Protein AF-A0AAV4FF63-F1 (afdb_monomer)

Structure (mmCIF, N/CA/C/O backbone):
data_AF-A0AAV4FF63-F1
#
_entry.id   AF-A0AAV4FF63-F1
#
loop_
_atom_site.group_PDB
_atom_site.id
_atom_site.type_symbol
_atom_site.label_atom_id
_atom_site.label_alt_id
_atom_site.label_comp_id
_atom_site.label_asym_id
_atom_site.label_entity_id
_atom_site.label_seq_id
_atom_site.pdbx_PDB_ins_code
_atom_site.Cartn_x
_atom_site.Cartn_y
_atom_site.Cartn_z
_atom_site.occupancy
_atom_site.B_iso_or_equiv
_atom_site.auth_seq_id
_atom_site.auth_comp_id
_atom_site.auth_asym_id
_atom_site.auth_atom_id
_atom_site.pdbx_PDB_model_num
ATOM 1 N N . MET A 1 1 ? -16.168 10.073 11.089 1.00 78.81 1 MET A N 1
ATOM 2 C CA . MET A 1 1 ? -15.785 10.470 9.718 1.00 78.81 1 MET A CA 1
ATOM 3 C C . MET A 1 1 ? -15.039 11.800 9.722 1.00 78.81 1 MET A C 1
ATOM 5 O O . MET A 1 1 ? -13.823 11.743 9.785 1.00 78.81 1 MET A O 1
ATOM 9 N N . LEU A 1 2 ? -15.698 12.965 9.813 1.00 78.81 2 LEU A N 1
ATOM 10 C CA . LEU A 1 2 ? -15.033 14.284 9.691 1.00 78.81 2 LEU A CA 1
ATOM 11 C C . LEU A 1 2 ? -13.849 14.526 10.651 1.00 78.81 2 LEU A C 1
ATOM 13 O O . LEU A 1 2 ? -12.831 15.083 10.256 1.00 78.81 2 LEU A O 1
ATOM 17 N N . GLY A 1 3 ? -13.949 14.091 11.913 1.00 73.75 3 GLY A N 1
ATOM 18 C CA . GLY A 1 3 ? -12.836 14.221 12.867 1.00 73.75 3 GLY A CA 1
ATOM 19 C C . GLY A 1 3 ? -11.598 13.402 12.476 1.00 73.75 3 GLY A C 1
ATOM 20 O O . GLY A 1 3 ? -10.476 13.840 12.717 1.00 73.75 3 GLY A O 1
ATOM 21 N N . SER A 1 4 ? -11.810 12.245 11.843 1.00 72.31 4 SER A N 1
ATOM 22 C CA . SER A 1 4 ? -10.752 11.361 11.345 1.00 72.31 4 SER A CA 1
ATOM 23 C C . SER A 1 4 ? -10.191 11.828 10.009 1.00 72.31 4 SER A C 1
ATOM 25 O O . SER A 1 4 ? -9.008 11.654 9.782 1.00 72.31 4 SER A O 1
ATOM 27 N N . GLU A 1 5 ? -11.009 12.457 9.163 1.00 75.62 5 GLU A N 1
ATOM 28 C CA . GLU A 1 5 ? -10.569 13.106 7.921 1.00 75.62 5 GLU A CA 1
ATOM 29 C C . GLU A 1 5 ? -9.619 14.276 8.229 1.00 75.62 5 GLU A C 1
ATOM 31 O O . GLU A 1 5 ? -8.525 14.353 7.683 1.00 75.62 5 GLU A O 1
ATOM 36 N N . ASN A 1 6 ? -9.975 15.137 9.187 1.00 78.31 6 ASN A N 1
ATOM 37 C CA . ASN A 1 6 ? -9.217 16.359 9.491 1.00 78.31 6 ASN A CA 1
ATOM 38 C C . ASN A 1 6 ? -8.110 16.191 10.552 1.00 78.31 6 ASN A C 1
ATOM 40 O O . ASN A 1 6 ? -7.519 17.179 10.991 1.00 78.31 6 ASN A O 1
ATOM 44 N N . GLY A 1 7 ? -7.842 14.970 11.028 1.00 77.00 7 GLY A N 1
ATOM 45 C CA . GLY A 1 7 ? -6.767 14.724 12.002 1.00 77.00 7 GLY A CA 1
ATOM 46 C C . GLY A 1 7 ? -7.011 15.290 13.396 1.00 77.00 7 GLY A C 1
ATOM 47 O O . GLY A 1 7 ? -6.071 15.495 14.163 1.00 77.00 7 GLY A O 1
ATOM 48 N N . HIS A 1 8 ? -8.264 15.546 13.763 1.00 83.94 8 HIS A N 1
ATOM 49 C CA . HIS A 1 8 ? -8.617 16.100 15.066 1.00 83.94 8 HIS A CA 1
ATOM 50 C C . HIS A 1 8 ? -8.662 14.999 16.133 1.00 83.94 8 HIS A C 1
ATOM 52 O O . HIS A 1 8 ? -9.730 14.677 16.650 1.00 83.94 8 HIS A O 1
ATOM 58 N N . VAL A 1 9 ? -7.498 14.432 16.475 1.00 80.50 9 VAL A N 1
ATOM 59 C CA . VAL A 1 9 ? -7.357 13.295 17.408 1.00 80.50 9 VAL A CA 1
ATOM 60 C C . VAL A 1 9 ? -8.131 13.523 18.709 1.00 80.50 9 VAL A C 1
ATOM 62 O O . VAL A 1 9 ? -8.925 12.672 19.087 1.00 80.50 9 VAL A O 1
ATOM 65 N N . GLY A 1 10 ? -7.995 14.694 19.344 1.00 79.00 10 GLY A N 1
ATOM 66 C CA . GLY A 1 10 ? -8.710 15.001 20.592 1.00 79.00 10 GLY A CA 1
ATOM 67 C C . GLY A 1 10 ? -10.235 15.094 20.437 1.00 79.00 10 GLY A C 1
ATOM 68 O O . GLY A 1 10 ? -10.974 14.777 21.364 1.00 79.00 10 GLY A O 1
ATOM 69 N N . VAL A 1 11 ? -10.729 15.480 19.254 1.00 81.12 11 VAL A N 1
ATOM 70 C CA . VAL A 1 11 ? -12.170 15.454 18.951 1.00 81.12 11 VAL A CA 1
ATOM 71 C C . VAL A 1 11 ? -12.633 14.017 18.745 1.00 81.12 11 VAL A C 1
ATOM 73 O O . VAL A 1 11 ? -13.678 13.643 19.269 1.00 81.12 11 VAL A O 1
ATOM 76 N N . VAL A 1 12 ? -11.860 13.201 18.020 1.00 80.56 12 VAL A N 1
ATOM 77 C CA . VAL A 1 12 ? -12.157 11.772 17.848 1.00 80.56 12 VAL A CA 1
ATOM 78 C C . VAL A 1 12 ? -12.189 11.085 19.212 1.00 80.56 12 VAL A C 1
ATOM 80 O O . VAL A 1 12 ? -13.182 10.444 19.531 1.00 80.56 12 VAL A O 1
ATOM 83 N N . GLU A 1 13 ? -11.179 11.298 20.054 1.00 81.12 13 GLU A N 1
ATOM 84 C CA . GLU A 1 13 ? -11.099 10.742 21.407 1.00 81.12 13 GLU A CA 1
ATOM 85 C C . GLU A 1 13 ? -12.287 11.166 22.280 1.00 81.12 13 GLU A C 1
ATOM 87 O O . GLU A 1 13 ? -12.936 10.321 22.898 1.00 81.12 13 GLU A O 1
ATOM 92 N N . LEU A 1 14 ? -12.645 12.453 22.280 1.00 81.50 14 LEU A N 1
ATOM 93 C CA . LEU A 1 14 ? -13.810 12.934 23.020 1.00 81.50 14 LEU A CA 1
ATOM 94 C C . LEU A 1 14 ? -15.110 12.277 22.531 1.00 81.50 14 LEU 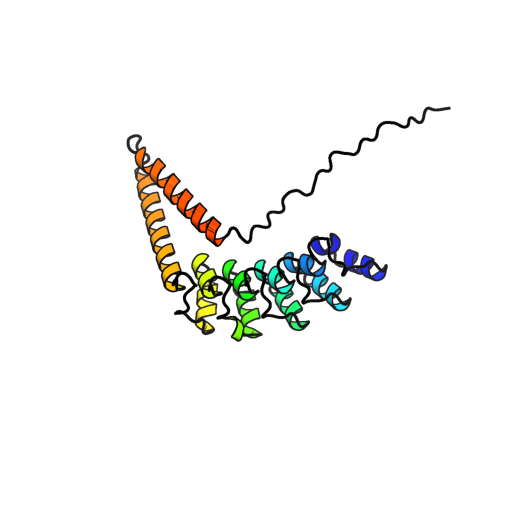A C 1
ATOM 96 O O . LEU A 1 14 ? -15.953 11.908 23.346 1.00 81.50 14 LEU A O 1
ATOM 100 N N . LEU A 1 15 ? -15.291 12.122 21.218 1.00 82.31 15 LEU A N 1
ATOM 101 C CA . LEU A 1 15 ? -16.479 11.478 20.651 1.00 82.31 15 LEU A CA 1
ATOM 102 C C . LEU A 1 15 ? -16.559 9.998 21.044 1.00 82.31 15 LEU A C 1
ATOM 104 O O . LEU A 1 15 ? -17.628 9.543 21.455 1.00 82.31 15 LEU A O 1
ATOM 108 N N . VAL A 1 16 ? -15.434 9.278 20.998 1.00 80.69 16 VAL A N 1
ATOM 109 C CA . VAL A 1 16 ? -15.327 7.888 21.471 1.00 80.69 16 VAL A CA 1
ATOM 110 C C . VAL A 1 16 ? -15.745 7.784 22.939 1.00 80.69 16 VAL A C 1
ATOM 112 O O . VAL A 1 16 ? -16.612 6.984 23.285 1.00 80.69 16 VAL A O 1
ATOM 115 N N . GLN A 1 17 ? -15.192 8.641 23.805 1.00 80.62 17 GLN A N 1
ATOM 116 C CA . GLN A 1 17 ? -15.501 8.659 25.241 1.00 80.62 17 GLN A CA 1
ATOM 117 C C . GLN A 1 17 ? -16.980 8.949 25.531 1.00 80.62 17 GLN A C 1
ATOM 119 O O . GLN A 1 17 ? -17.508 8.535 26.562 1.00 80.62 17 GLN A O 1
ATOM 124 N N . ARG A 1 18 ? -17.666 9.665 24.634 1.00 83.62 18 ARG A N 1
ATOM 125 C CA . ARG A 1 18 ? -19.103 9.966 24.736 1.00 83.62 18 ARG A CA 1
ATOM 126 C C . ARG A 1 18 ? -19.995 8.898 24.098 1.00 83.62 18 ARG A C 1
ATOM 128 O O . ARG A 1 18 ? -21.201 9.108 24.010 1.00 83.62 18 ARG A O 1
ATOM 135 N N . GLY A 1 19 ? -19.427 7.762 23.694 1.00 76.44 19 GLY A N 1
ATOM 136 C CA . GLY A 1 19 ? -20.163 6.627 23.144 1.00 76.44 19 GLY A CA 1
ATOM 137 C C . GLY A 1 19 ? -20.560 6.794 21.679 1.00 76.44 19 GLY A C 1
ATOM 138 O O . GLY A 1 19 ? -21.477 6.111 21.225 1.00 76.44 19 GLY A O 1
ATOM 139 N N . ALA A 1 20 ? -19.916 7.701 20.934 1.00 79.62 20 ALA A N 1
ATOM 140 C CA . ALA A 1 20 ? -20.118 7.768 19.494 1.00 79.62 20 ALA A CA 1
ATOM 141 C C . ALA A 1 20 ? -19.627 6.472 18.836 1.00 79.62 20 ALA A C 1
ATOM 143 O O . ALA A 1 20 ? -18.549 5.967 19.155 1.00 79.62 20 ALA A O 1
ATOM 144 N N . ASP A 1 21 ? -20.396 5.966 17.874 1.00 78.88 21 ASP A N 1
ATOM 145 C CA . ASP A 1 21 ? -19.977 4.843 17.040 1.00 78.88 21 ASP A CA 1
ATOM 146 C C . ASP A 1 21 ? -18.934 5.325 16.018 1.00 78.88 21 ASP A C 1
ATOM 148 O O . ASP A 1 21 ? -19.245 5.735 14.897 1.00 78.88 21 ASP A O 1
ATOM 152 N N . VAL A 1 22 ? -17.675 5.345 16.455 1.00 77.25 22 VAL A N 1
ATOM 153 C CA . VAL A 1 22 ? -16.515 5.793 15.671 1.00 77.25 22 VAL A CA 1
ATOM 154 C C . VAL A 1 22 ? -15.922 4.704 14.777 1.00 77.25 22 VAL A C 1
ATOM 156 O O . VAL A 1 22 ? -14.878 4.923 14.168 1.00 77.25 22 VAL A O 1
ATOM 159 N N . ILE A 1 23 ? -16.560 3.537 14.699 1.00 83.94 23 ILE A N 1
ATOM 160 C CA . ILE A 1 23 ? -16.149 2.440 13.811 1.00 83.94 23 ILE A CA 1
ATOM 161 C C . ILE A 1 23 ? -17.159 2.207 12.682 1.00 83.94 23 ILE A C 1
ATOM 163 O O . ILE A 1 23 ? -16.896 1.426 11.767 1.00 83.94 23 ILE A O 1
ATOM 167 N N . LYS A 1 24 ? -18.301 2.907 12.712 1.00 88.25 24 LYS A N 1
ATOM 168 C CA . LYS A 1 24 ? -19.345 2.807 11.696 1.00 88.25 24 LYS A CA 1
ATOM 169 C C . LYS A 1 24 ? -18.838 3.190 10.309 1.00 88.25 24 LYS A C 1
ATOM 171 O O . LYS A 1 24 ? -18.300 4.278 10.110 1.00 88.25 24 LYS A O 1
ATOM 176 N N . ALA A 1 25 ? -19.095 2.305 9.351 1.00 91.69 25 ALA A N 1
ATOM 177 C CA . ALA A 1 25 ? -18.881 2.573 7.939 1.00 91.69 25 ALA A CA 1
ATOM 178 C C . ALA A 1 25 ? -20.023 3.414 7.343 1.00 91.69 25 ALA A C 1
ATOM 180 O O . ALA A 1 25 ? -21.176 3.309 7.777 1.00 91.69 25 ALA A O 1
ATOM 181 N N . ASP A 1 26 ? -19.714 4.221 6.333 1.00 91.31 26 ASP A N 1
ATOM 182 C CA . ASP A 1 26 ? -20.726 4.906 5.534 1.00 91.31 26 ASP A CA 1
ATOM 183 C C . ASP A 1 26 ? -21.399 3.972 4.507 1.00 91.31 26 ASP A C 1
ATOM 185 O O . ASP A 1 26 ? -21.211 2.751 4.510 1.00 91.31 26 ASP A O 1
ATOM 189 N N . LYS A 1 27 ? -22.225 4.549 3.624 1.00 93.12 27 LYS A N 1
ATOM 190 C CA . LYS A 1 27 ? -22.979 3.792 2.616 1.00 93.12 27 LYS A CA 1
ATOM 191 C C . LYS A 1 27 ? -22.084 3.040 1.633 1.00 93.12 27 LYS A C 1
ATOM 193 O O . LYS A 1 27 ? -22.570 2.071 1.057 1.00 93.12 27 LYS A O 1
ATOM 198 N N . ASP A 1 28 ? -20.840 3.468 1.433 1.00 91.81 28 ASP A N 1
ATOM 199 C CA . ASP A 1 28 ? -19.878 2.902 0.484 1.00 91.81 28 ASP A CA 1
ATOM 200 C C . ASP A 1 28 ? -18.843 1.998 1.160 1.00 91.81 28 ASP A C 1
ATOM 202 O O . ASP A 1 28 ? -18.025 1.364 0.494 1.00 91.81 28 ASP A O 1
ATOM 206 N N . GLY A 1 29 ? -18.973 1.823 2.476 1.00 94.44 29 GLY A N 1
ATOM 207 C CA . GLY A 1 29 ? -18.103 0.974 3.275 1.00 94.44 29 GLY A CA 1
ATOM 208 C C . GLY A 1 29 ? -16.894 1.717 3.837 1.00 94.44 29 GLY A C 1
ATOM 209 O O . GLY A 1 29 ? -16.070 1.079 4.491 1.00 94.44 29 GLY A O 1
ATOM 210 N N . TRP A 1 30 ? -16.806 3.038 3.647 1.00 94.38 30 TRP A N 1
ATOM 211 C CA . TRP A 1 30 ? -15.710 3.838 4.178 1.00 94.38 30 TRP A CA 1
ATOM 212 C C . TRP A 1 30 ? -15.806 3.951 5.688 1.00 94.38 30 TRP A C 1
ATOM 214 O O . TRP A 1 30 ? -16.828 4.361 6.240 1.00 94.38 30 TRP A O 1
ATOM 224 N N . THR A 1 31 ? -14.716 3.601 6.364 1.00 94.88 31 THR A N 1
ATOM 225 C CA . THR A 1 31 ? -14.607 3.681 7.822 1.00 94.88 31 THR A CA 1
ATOM 226 C C . THR A 1 31 ? -13.780 4.896 8.247 1.00 94.88 31 THR A C 1
ATOM 228 O O . THR A 1 31 ? -12.943 5.385 7.484 1.00 94.88 31 THR A O 1
ATOM 231 N N . PRO A 1 32 ? -13.915 5.360 9.500 1.00 93.50 32 PRO A N 1
ATOM 232 C CA . PRO A 1 32 ? -13.014 6.367 10.059 1.00 93.50 32 PRO A CA 1
ATOM 233 C C . PRO A 1 32 ? -11.533 5.961 10.001 1.00 93.50 32 PRO A C 1
ATOM 235 O O . PRO A 1 32 ? -10.672 6.825 9.846 1.00 93.50 32 PRO A O 1
ATOM 238 N N . LEU A 1 33 ? -11.241 4.656 10.081 1.00 96.12 33 LEU A N 1
ATOM 239 C CA . LEU A 1 33 ? -9.884 4.119 9.977 1.00 96.12 33 LEU A CA 1
ATOM 240 C C . LEU A 1 33 ? -9.316 4.281 8.560 1.00 96.12 33 LEU A C 1
ATOM 242 O O . LEU A 1 33 ? -8.140 4.610 8.414 1.00 96.12 33 LEU A O 1
ATOM 246 N N . MET A 1 34 ? -10.150 4.107 7.528 1.00 96.69 34 MET A N 1
ATOM 247 C CA . MET A 1 34 ? -9.771 4.352 6.131 1.00 96.69 34 MET A CA 1
ATOM 248 C C . MET A 1 34 ? -9.405 5.819 5.900 1.00 96.69 34 MET A C 1
ATOM 250 O O . MET A 1 34 ? -8.324 6.078 5.389 1.00 96.69 34 MET A O 1
ATOM 254 N N . LEU A 1 35 ? -10.222 6.763 6.383 1.00 94.06 35 LEU A N 1
ATOM 255 C CA . LEU A 1 35 ? -9.928 8.203 6.289 1.00 94.06 35 LEU A CA 1
ATOM 256 C C . LEU A 1 35 ? -8.637 8.587 7.025 1.00 94.06 35 LEU A C 1
ATOM 258 O O . LEU A 1 35 ? -7.803 9.322 6.503 1.00 94.06 35 LEU A O 1
ATOM 262 N N . GLY A 1 36 ? -8.445 8.061 8.240 1.00 94.19 36 GLY A N 1
ATOM 263 C CA . GLY A 1 36 ? -7.204 8.276 8.984 1.00 94.19 36 GLY A CA 1
ATOM 264 C C . GLY A 1 36 ? -5.983 7.712 8.252 1.00 94.19 36 GLY A C 1
ATOM 265 O O . GLY A 1 36 ? -4.904 8.301 8.316 1.00 94.19 36 GLY A O 1
ATOM 266 N N . SER A 1 37 ? -6.156 6.602 7.530 1.00 97.19 37 SER A N 1
ATOM 267 C CA . SER A 1 37 ? -5.071 5.969 6.781 1.00 97.19 37 SER A CA 1
ATOM 268 C C . SER A 1 37 ? -4.744 6.696 5.484 1.00 97.19 37 SER A C 1
ATOM 270 O O . SER A 1 37 ? -3.569 6.894 5.192 1.00 97.19 37 SER A O 1
ATOM 272 N N . GLU A 1 38 ? -5.768 7.127 4.748 1.00 96.44 38 GLU A N 1
ATOM 273 C CA . GLU A 1 38 ? -5.656 7.932 3.529 1.00 96.44 38 GLU A CA 1
ATOM 274 C C . GLU A 1 38 ? -4.935 9.258 3.789 1.00 96.44 38 GLU A C 1
ATOM 276 O O . GLU A 1 38 ? -4.075 9.637 3.006 1.00 96.44 38 GLU A O 1
ATOM 281 N N . ASN A 1 39 ? -5.215 9.910 4.923 1.00 92.94 39 ASN A N 1
ATOM 282 C CA . ASN A 1 39 ? -4.640 11.215 5.271 1.00 92.94 39 ASN A CA 1
ATOM 283 C C . ASN A 1 39 ? -3.353 11.134 6.116 1.00 92.94 39 ASN A C 1
ATOM 285 O O . ASN A 1 39 ? -2.838 12.158 6.571 1.00 92.94 39 ASN A O 1
ATOM 289 N N . GLY A 1 40 ? -2.834 9.931 6.382 1.00 95.38 40 GLY A N 1
ATOM 290 C CA . GLY A 1 40 ? -1.552 9.751 7.074 1.00 95.38 40 GLY A CA 1
ATOM 291 C C . GLY A 1 40 ? -1.583 10.038 8.578 1.00 95.38 40 GLY A C 1
ATOM 292 O O . GLY A 1 40 ? -0.552 10.321 9.194 1.00 95.38 40 GLY A O 1
ATOM 293 N N . LEU A 1 41 ? -2.760 9.972 9.192 1.00 94.81 41 LEU A N 1
ATOM 294 C CA . LEU A 1 41 ? -3.016 10.400 10.563 1.00 94.81 41 LEU A CA 1
ATOM 295 C C . LEU A 1 41 ? -2.783 9.255 11.553 1.00 94.81 41 LEU A C 1
ATOM 297 O O . LEU A 1 41 ? -3.726 8.717 12.132 1.00 94.81 41 LEU A O 1
ATOM 301 N N . VAL A 1 42 ? -1.515 8.901 11.779 1.00 95.81 42 VAL A N 1
ATOM 302 C CA . VAL A 1 42 ? -1.129 7.744 12.614 1.00 95.81 42 VAL A CA 1
ATOM 303 C C . VAL A 1 42 ? -1.779 7.746 14.006 1.00 95.81 42 VAL A C 1
ATOM 305 O O . VAL A 1 42 ? -2.293 6.720 14.431 1.00 95.81 42 VAL A O 1
ATOM 308 N N . GLY A 1 43 ? -1.885 8.902 14.671 1.00 93.12 43 GLY A N 1
ATOM 309 C CA . GLY A 1 43 ? -2.539 8.990 15.984 1.00 93.12 43 GLY A CA 1
ATOM 310 C C . GLY A 1 43 ? -4.047 8.707 15.944 1.00 93.12 43 GLY A C 1
ATOM 311 O O . GLY A 1 43 ? -4.592 8.139 16.885 1.00 93.12 43 GLY A O 1
ATOM 312 N N . VAL A 1 44 ? -4.732 9.055 14.845 1.00 91.81 44 VAL A N 1
ATOM 313 C CA . VAL A 1 44 ? -6.142 8.676 14.636 1.00 91.81 44 VAL A CA 1
ATOM 314 C C . VAL A 1 44 ? -6.243 7.175 14.368 1.00 91.81 44 VAL A C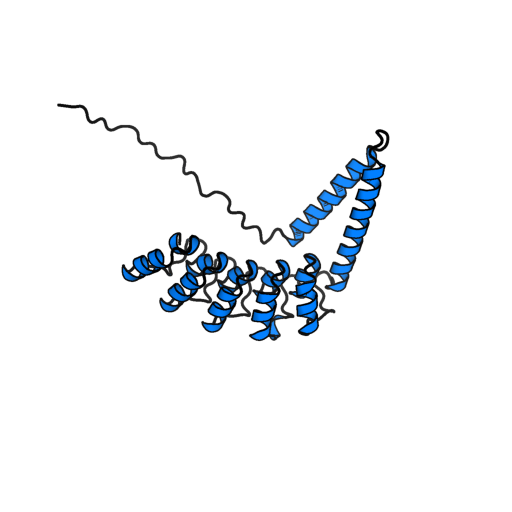 1
ATOM 316 O O . VAL A 1 44 ? -7.122 6.521 14.921 1.00 91.81 44 VAL A O 1
ATOM 319 N N . VAL A 1 45 ? -5.345 6.629 13.543 1.00 95.44 45 VAL A N 1
ATOM 320 C CA . VAL A 1 45 ? -5.288 5.197 13.218 1.00 95.44 45 VAL A CA 1
ATOM 321 C C . VAL A 1 45 ? -5.109 4.364 14.487 1.00 95.44 45 VAL A C 1
ATOM 323 O O . VAL A 1 45 ? -5.942 3.506 14.766 1.00 95.44 45 VAL A O 1
ATOM 326 N N . GLU A 1 46 ? -4.097 4.664 15.301 1.00 95.06 46 GLU A N 1
ATOM 327 C CA . GLU A 1 46 ? -3.833 3.961 16.562 1.00 95.06 46 GLU A CA 1
ATOM 328 C C . GLU A 1 46 ? -5.022 4.044 17.524 1.00 95.06 46 GLU A C 1
ATOM 330 O O . GLU A 1 46 ? -5.465 3.021 18.049 1.00 95.06 46 GLU A O 1
ATOM 335 N N . LEU A 1 47 ? -5.590 5.241 17.709 1.00 92.12 47 LEU A N 1
ATOM 336 C CA . LEU A 1 47 ? -6.750 5.443 18.576 1.00 92.12 47 LEU A CA 1
ATOM 337 C C . LEU A 1 47 ? -7.947 4.594 18.126 1.00 92.12 47 LEU A C 1
ATOM 339 O O . LEU A 1 47 ? -8.606 3.967 18.955 1.00 92.12 47 LEU A O 1
ATOM 343 N N . LEU A 1 48 ? -8.248 4.568 16.827 1.00 92.94 48 LEU A N 1
ATOM 344 C CA . LEU A 1 48 ? -9.385 3.816 16.297 1.00 92.94 48 LEU A CA 1
ATOM 345 C C . LEU A 1 48 ? -9.184 2.306 16.440 1.00 92.94 48 LEU A C 1
ATOM 347 O O . LEU A 1 48 ? -10.117 1.602 16.828 1.00 92.94 48 LEU A O 1
ATOM 351 N N . VAL A 1 49 ? -7.973 1.807 16.186 1.00 94.44 49 VAL A N 1
ATOM 352 C CA . VAL A 1 49 ? -7.657 0.383 16.354 1.00 94.44 49 VAL A CA 1
ATOM 353 C C . VAL A 1 49 ? -7.744 -0.036 17.824 1.00 94.44 49 VAL A C 1
ATOM 355 O O . VAL A 1 49 ? -8.335 -1.072 18.127 1.00 94.44 49 VAL A O 1
ATOM 358 N N . GLN A 1 50 ? -7.264 0.796 18.755 1.00 92.19 50 GLN A N 1
ATOM 359 C CA . GLN A 1 50 ? -7.412 0.562 20.201 1.00 92.19 50 GLN A CA 1
ATOM 360 C C . GLN A 1 50 ? -8.880 0.457 20.642 1.00 92.19 50 GLN A C 1
ATOM 362 O O . GLN A 1 50 ? -9.188 -0.254 21.597 1.00 92.19 50 GLN A O 1
ATOM 367 N N . HIS A 1 51 ? -9.791 1.121 19.929 1.00 90.31 51 HIS A N 1
ATOM 368 C CA . HIS A 1 51 ? -11.233 1.074 20.177 1.00 90.31 51 HIS A CA 1
ATOM 369 C C . HIS A 1 51 ? -11.972 0.047 19.303 1.00 90.31 51 HIS A C 1
ATOM 371 O O . HIS A 1 51 ? -13.194 0.106 19.170 1.00 90.31 51 HIS A O 1
ATOM 377 N N . GLY A 1 52 ? -11.248 -0.926 18.741 1.00 91.06 52 GLY A N 1
ATOM 378 C CA . GLY A 1 52 ? -11.831 -2.087 18.071 1.00 91.06 52 GLY A CA 1
ATOM 379 C C . GLY A 1 52 ? -12.184 -1.874 16.601 1.00 91.06 52 GLY A C 1
ATOM 380 O O . GLY A 1 52 ? -12.977 -2.645 16.061 1.00 91.06 52 GLY A O 1
ATOM 381 N N . ALA A 1 53 ? -11.624 -0.856 15.937 1.00 94.31 53 ALA A N 1
ATOM 382 C CA . ALA A 1 53 ? -11.740 -0.746 14.487 1.00 94.31 53 ALA A CA 1
ATOM 383 C C . ALA A 1 53 ? -11.095 -1.963 13.799 1.00 94.31 53 ALA A C 1
ATOM 385 O O . ALA A 1 53 ? -9.961 -2.339 14.097 1.00 94.31 53 ALA A O 1
ATOM 386 N N . ASP A 1 54 ? -11.816 -2.564 12.853 1.00 96.00 54 ASP A N 1
ATOM 387 C CA . ASP A 1 54 ? -11.314 -3.686 12.061 1.00 96.00 54 ASP A CA 1
ATOM 388 C C . ASP A 1 54 ? -10.307 -3.191 11.009 1.00 96.00 54 ASP A C 1
ATOM 390 O O . ASP A 1 54 ? -10.681 -2.589 10.000 1.00 96.00 54 ASP A O 1
ATOM 394 N N . VAL A 1 55 ? -9.020 -3.473 11.243 1.00 97.19 55 VAL A N 1
ATOM 395 C CA . VAL A 1 55 ? -7.897 -3.108 10.357 1.00 97.19 55 VAL A CA 1
ATOM 396 C C . VAL A 1 55 ? -7.974 -3.741 8.968 1.00 97.19 55 VAL A C 1
ATOM 398 O O . VAL A 1 55 ? -7.332 -3.255 8.038 1.00 97.19 55 VAL A O 1
ATOM 401 N N . ASN A 1 56 ? -8.757 -4.812 8.817 1.00 97.50 56 ASN A N 1
ATOM 402 C CA . ASN A 1 56 ? -8.937 -5.545 7.569 1.00 97.50 56 ASN A CA 1
ATOM 403 C C . ASN A 1 56 ? -10.281 -5.253 6.899 1.00 97.50 56 ASN A C 1
ATOM 405 O O . ASN A 1 56 ? -10.577 -5.843 5.856 1.00 97.50 56 ASN A O 1
ATOM 409 N N . LYS A 1 57 ? -11.095 -4.352 7.464 1.00 96.62 57 LYS A N 1
ATOM 410 C CA . LYS A 1 57 ? -12.360 -3.966 6.849 1.00 96.62 57 LYS A CA 1
ATOM 411 C C . LYS A 1 57 ? -12.090 -3.406 5.457 1.00 96.62 57 LYS A C 1
ATOM 413 O O . LYS A 1 57 ? -11.272 -2.504 5.302 1.00 96.62 57 LYS A O 1
ATOM 418 N N . ALA A 1 58 ? -12.799 -3.939 4.470 1.00 96.44 58 ALA A N 1
ATOM 419 C CA . ALA A 1 58 ? -12.754 -3.463 3.099 1.00 96.44 58 ALA A CA 1
ATOM 420 C C . ALA A 1 58 ? -14.023 -2.677 2.746 1.00 96.44 58 ALA A C 1
ATOM 422 O O . ALA A 1 58 ? -15.111 -2.993 3.250 1.00 96.44 58 ALA A O 1
ATOM 423 N N . ASP A 1 59 ? -13.875 -1.667 1.890 1.00 95.56 59 ASP A N 1
ATOM 424 C CA . ASP A 1 59 ? -14.995 -0.948 1.283 1.00 95.56 59 ASP A CA 1
ATOM 425 C C . ASP A 1 59 ? -15.663 -1.803 0.182 1.00 95.56 59 ASP A C 1
ATOM 427 O O . ASP A 1 59 ? -15.283 -2.955 -0.061 1.00 95.56 59 ASP A O 1
ATOM 431 N N . LYS A 1 60 ? -16.673 -1.260 -0.509 1.00 95.81 60 LYS A N 1
ATOM 432 C CA . LYS A 1 60 ? -17.357 -1.981 -1.602 1.00 95.81 60 LYS A CA 1
ATOM 433 C C . LYS A 1 60 ? -16.445 -2.389 -2.765 1.00 95.81 60 LYS A C 1
ATOM 435 O O . LYS A 1 60 ? -16.777 -3.334 -3.477 1.00 95.81 60 LYS A O 1
ATOM 440 N N . ASN A 1 61 ? -15.332 -1.693 -2.958 1.00 93.19 61 ASN A N 1
ATOM 441 C CA . ASN A 1 61 ? -14.378 -1.914 -4.039 1.00 93.19 61 ASN A CA 1
ATOM 442 C C . ASN A 1 61 ? -13.182 -2.775 -3.590 1.00 93.19 61 ASN A C 1
ATOM 444 O O . ASN A 1 61 ? -12.289 -3.063 -4.394 1.00 93.19 61 ASN A O 1
ATOM 448 N N . GLY A 1 62 ? -13.174 -3.231 -2.335 1.00 95.88 62 GLY A N 1
ATOM 449 C CA . GLY A 1 62 ? -12.116 -4.058 -1.762 1.00 95.88 62 GLY A CA 1
ATOM 450 C C . GLY A 1 62 ? -10.940 -3.261 -1.190 1.00 95.88 62 GLY A C 1
ATOM 451 O O . GLY A 1 62 ? -9.919 -3.865 -0.865 1.00 95.88 62 GLY A O 1
ATOM 452 N N . TRP A 1 63 ? -11.048 -1.935 -1.067 1.00 97.38 63 TRP A N 1
ATOM 453 C CA . TRP A 1 63 ? -9.994 -1.101 -0.492 1.00 97.38 63 TRP A CA 1
ATOM 454 C C . TRP A 1 63 ? -9.935 -1.261 1.017 1.00 97.38 63 TRP A C 1
ATOM 456 O O . TRP A 1 63 ? -10.950 -1.156 1.701 1.00 97.38 63 TRP A O 1
ATOM 466 N N . THR A 1 64 ? -8.732 -1.491 1.537 1.00 98.19 64 THR A N 1
ATOM 467 C CA . THR A 1 64 ? -8.457 -1.585 2.976 1.00 98.19 64 THR A CA 1
ATOM 468 C C . THR A 1 64 ? -7.695 -0.352 3.471 1.00 98.19 64 THR A C 1
ATOM 470 O O . THR A 1 64 ? -7.040 0.328 2.673 1.00 98.19 64 THR A O 1
ATOM 473 N N . PRO A 1 65 ? -7.685 -0.078 4.791 1.00 98.25 65 PRO A N 1
ATOM 474 C CA . PRO A 1 65 ? -6.852 0.978 5.369 1.00 98.25 65 PRO A CA 1
ATOM 475 C C . PRO A 1 65 ? -5.374 0.886 4.945 1.00 98.25 65 PRO A C 1
ATOM 477 O O . PRO A 1 65 ? -4.753 1.897 4.620 1.00 98.25 65 PRO A O 1
ATOM 480 N N . LEU A 1 66 ? -4.824 -0.336 4.867 1.00 98.62 66 LEU A N 1
ATOM 481 C CA . LEU A 1 66 ? -3.435 -0.572 4.461 1.00 98.62 66 LEU A CA 1
ATOM 482 C C . LEU A 1 66 ? -3.179 -0.141 3.011 1.00 98.62 66 LEU A C 1
ATOM 484 O O . LEU A 1 66 ? -2.124 0.422 2.720 1.00 98.62 66 LEU A O 1
ATOM 488 N N . MET A 1 67 ? -4.132 -0.392 2.109 1.00 9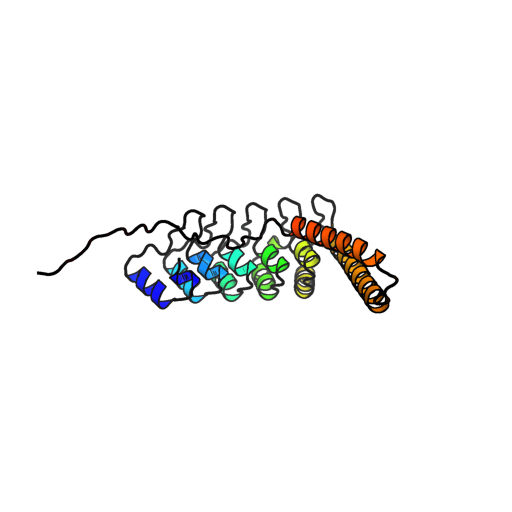8.19 67 MET A N 1
ATOM 489 C CA . MET A 1 67 ? -4.041 0.025 0.707 1.00 98.19 67 MET A CA 1
ATOM 490 C C . MET A 1 67 ? -4.060 1.544 0.574 1.00 98.19 67 MET A C 1
ATOM 492 O O . MET A 1 67 ? -3.200 2.076 -0.117 1.00 98.19 67 MET A O 1
ATOM 496 N N . LEU A 1 68 ? -4.954 2.232 1.288 1.00 97.94 68 LEU A N 1
ATOM 497 C CA . LEU A 1 68 ? -5.059 3.697 1.259 1.00 97.94 68 LEU A CA 1
ATOM 498 C C . LEU A 1 68 ? -3.802 4.380 1.813 1.00 97.94 68 LEU A C 1
ATOM 500 O O . LEU A 1 68 ? -3.269 5.303 1.198 1.00 97.94 68 LEU A O 1
ATOM 504 N N . GLY A 1 69 ? -3.270 3.886 2.938 1.00 98.06 69 GLY A N 1
ATOM 505 C CA . GLY A 1 69 ? -1.999 4.379 3.477 1.00 98.06 69 GLY A CA 1
ATOM 506 C C . GLY A 1 69 ? -0.818 4.096 2.544 1.00 98.06 69 GLY A C 1
ATOM 507 O O . GLY A 1 69 ? 0.116 4.894 2.458 1.00 98.06 69 GLY A O 1
ATOM 508 N N . SER A 1 70 ? -0.867 2.981 1.807 1.00 98.19 70 SER A N 1
ATOM 509 C CA . SER A 1 70 ? 0.183 2.616 0.855 1.00 98.19 70 SER A CA 1
ATOM 510 C C . SER A 1 70 ? 0.129 3.433 -0.431 1.00 98.19 70 SER A C 1
ATOM 512 O O . SER A 1 70 ? 1.177 3.841 -0.931 1.00 98.19 70 SER A O 1
ATOM 514 N N . GLU A 1 71 ? -1.073 3.694 -0.942 1.00 97.56 71 GLU A N 1
ATOM 515 C CA . GLU A 1 71 ? -1.317 4.527 -2.116 1.00 97.56 71 GLU A CA 1
ATOM 516 C C . GLU A 1 71 ? -0.845 5.965 -1.901 1.00 97.56 71 GLU A C 1
ATOM 518 O O . GLU A 1 71 ? -0.286 6.544 -2.825 1.00 97.56 71 GLU A O 1
ATOM 523 N N . ASN A 1 72 ? -1.010 6.506 -0.690 1.00 95.88 72 ASN A N 1
ATOM 524 C CA . ASN A 1 72 ? -0.629 7.881 -0.347 1.00 95.88 72 ASN A CA 1
ATOM 525 C C . ASN A 1 72 ? 0.769 8.005 0.293 1.00 95.88 72 ASN A C 1
ATOM 527 O O . ASN A 1 72 ? 1.205 9.091 0.678 1.00 95.88 72 ASN A O 1
ATOM 531 N N . GLY A 1 73 ? 1.509 6.898 0.414 1.00 97.31 73 GLY A N 1
ATOM 532 C CA . GLY A 1 73 ? 2.907 6.926 0.850 1.00 97.31 73 GLY A CA 1
ATOM 533 C C . GLY A 1 73 ? 3.118 7.105 2.355 1.00 97.31 73 GLY A C 1
ATOM 534 O O . GLY A 1 73 ? 4.222 7.443 2.794 1.00 97.31 73 GLY A O 1
ATOM 535 N N . HIS A 1 74 ? 2.093 6.866 3.169 1.00 98.31 74 HIS A N 1
ATOM 536 C CA . HIS A 1 74 ? 2.118 7.075 4.614 1.00 98.31 74 HIS A CA 1
ATOM 537 C C . HIS A 1 74 ? 2.757 5.896 5.352 1.00 98.31 74 HIS A C 1
ATOM 539 O O . HIS A 1 74 ? 2.081 5.079 5.974 1.00 98.31 74 HIS A O 1
ATOM 545 N N . VAL A 1 75 ? 4.091 5.818 5.312 1.00 98.38 75 VAL A N 1
ATOM 546 C CA . VAL A 1 75 ? 4.856 4.691 5.879 1.00 98.38 75 VAL A CA 1
ATOM 547 C C . VAL A 1 75 ? 4.550 4.415 7.355 1.00 98.38 75 VAL A C 1
ATOM 549 O O . VAL A 1 75 ? 4.352 3.261 7.708 1.00 98.38 75 VAL A O 1
ATOM 552 N N . ASN A 1 76 ? 4.406 5.448 8.193 1.00 98.19 76 ASN A N 1
ATOM 553 C CA . ASN A 1 76 ? 4.105 5.265 9.619 1.00 98.19 76 ASN A CA 1
ATOM 554 C C . ASN A 1 76 ? 2.713 4.650 9.842 1.00 98.19 76 ASN A C 1
ATOM 556 O O . ASN A 1 76 ? 2.537 3.826 10.731 1.00 98.19 76 ASN A O 1
ATOM 560 N N . VAL A 1 77 ? 1.727 5.025 9.018 1.00 98.38 77 VAL A N 1
ATOM 561 C CA . VAL A 1 77 ? 0.393 4.406 9.040 1.00 98.38 77 VAL A CA 1
ATOM 562 C C . VAL A 1 77 ? 0.480 2.953 8.588 1.00 98.38 77 VAL A C 1
ATOM 564 O O . VAL A 1 77 ? -0.103 2.081 9.223 1.00 98.38 77 VAL A O 1
ATOM 567 N N . VAL A 1 78 ? 1.213 2.681 7.506 1.00 98.50 78 VAL A N 1
ATOM 568 C CA . VAL A 1 78 ? 1.398 1.324 6.975 1.00 98.50 78 VAL A CA 1
ATOM 569 C C . VAL A 1 78 ? 2.047 0.412 8.015 1.00 98.50 78 VAL A C 1
ATOM 571 O O . VAL A 1 78 ? 1.549 -0.688 8.243 1.00 98.50 78 VAL A O 1
ATOM 574 N N . GLU A 1 79 ? 3.115 0.864 8.674 1.00 98.19 79 GLU A N 1
ATOM 575 C CA . GLU A 1 79 ? 3.773 0.111 9.746 1.00 98.19 79 GLU A CA 1
ATOM 576 C C . GLU A 1 79 ? 2.820 -0.131 10.923 1.00 98.19 79 GLU A C 1
ATOM 578 O O . GLU A 1 79 ? 2.630 -1.285 11.307 1.00 98.19 79 GLU A O 1
ATOM 583 N N . ALA A 1 80 ? 2.128 0.906 11.408 1.00 97.94 80 ALA A N 1
ATOM 584 C CA . ALA A 1 80 ? 1.162 0.769 12.497 1.00 97.94 80 ALA A CA 1
ATOM 585 C C . ALA A 1 80 ? 0.042 -0.233 12.160 1.00 97.94 80 ALA A C 1
ATOM 587 O O . ALA A 1 80 ? -0.307 -1.080 12.981 1.00 97.94 80 ALA A O 1
ATOM 588 N N . LEU A 1 81 ? -0.513 -0.191 10.946 1.00 98.25 81 LEU A N 1
ATOM 589 C CA . LEU A 1 81 ? -1.551 -1.132 10.517 1.00 98.25 81 LEU A CA 1
ATOM 590 C C . LEU A 1 81 ? -1.033 -2.577 10.463 1.00 98.25 81 LEU A C 1
ATOM 592 O O . LEU A 1 81 ? -1.731 -3.491 10.902 1.00 98.25 81 LEU A O 1
ATOM 596 N N . ILE A 1 82 ? 0.185 -2.799 9.959 1.00 97.69 82 ILE A N 1
ATOM 597 C CA . ILE A 1 82 ? 0.808 -4.132 9.921 1.00 97.69 82 ILE A CA 1
ATOM 598 C C . ILE A 1 82 ? 1.044 -4.663 11.339 1.00 97.69 82 ILE A C 1
ATOM 600 O O . ILE A 1 82 ? 0.747 -5.828 11.609 1.00 97.69 82 ILE A O 1
ATOM 604 N N . GLU A 1 83 ? 1.533 -3.822 12.252 1.00 97.06 83 GLU A N 1
ATOM 605 C CA . GLU A 1 83 ? 1.738 -4.177 13.664 1.00 97.06 83 GLU A CA 1
ATOM 606 C C . GLU A 1 83 ? 0.435 -4.594 14.354 1.00 97.06 83 GLU A C 1
ATOM 608 O O . GLU A 1 83 ? 0.438 -5.496 15.192 1.00 97.06 83 GLU A O 1
ATOM 613 N N . HIS A 1 84 ? -0.691 -4.010 13.942 1.00 97.06 84 HIS A N 1
ATOM 614 C CA . HIS A 1 84 ? -2.024 -4.367 14.424 1.00 97.06 84 HIS A CA 1
ATOM 615 C C . HIS A 1 84 ? -2.708 -5.487 13.613 1.00 97.06 84 HIS A C 1
ATOM 617 O O . HIS A 1 84 ? -3.893 -5.756 13.807 1.00 97.06 84 HIS A O 1
ATOM 623 N N . GLY A 1 85 ? -1.979 -6.184 12.735 1.00 96.06 85 GLY A N 1
ATOM 624 C CA . GLY A 1 85 ? -2.467 -7.386 12.051 1.00 96.06 85 GLY A CA 1
ATOM 625 C C . GLY A 1 85 ? -3.201 -7.138 10.731 1.00 96.06 85 GLY A C 1
ATOM 626 O O . GLY A 1 85 ? -4.005 -7.978 10.311 1.00 96.06 85 GLY A O 1
ATOM 627 N N . ALA A 1 86 ? -2.943 -6.015 10.057 1.00 97.31 86 ALA A N 1
ATOM 628 C CA . ALA A 1 86 ? -3.439 -5.800 8.702 1.00 97.31 86 ALA A CA 1
ATOM 629 C C . ALA A 1 86 ? -2.877 -6.849 7.724 1.00 97.31 86 ALA A C 1
ATOM 631 O O . ALA A 1 86 ? -1.680 -7.148 7.687 1.00 97.31 86 ALA A O 1
ATOM 632 N N . SER A 1 87 ? -3.758 -7.397 6.893 1.00 95.62 87 SER A N 1
ATOM 633 C CA . SER A 1 87 ? -3.429 -8.361 5.855 1.00 95.62 87 SER A CA 1
ATOM 634 C C . SER A 1 87 ? -2.699 -7.675 4.706 1.00 95.62 87 SER A C 1
ATOM 636 O O . SER A 1 87 ? -3.260 -6.853 3.983 1.00 95.62 87 SER A O 1
ATOM 638 N N . ILE A 1 88 ? -1.442 -8.063 4.500 1.00 94.25 88 ILE A N 1
ATOM 639 C CA . ILE A 1 88 ? -0.582 -7.508 3.445 1.00 94.25 88 ILE A CA 1
ATOM 640 C C . ILE A 1 88 ? -0.950 -8.067 2.059 1.00 94.25 88 ILE A C 1
ATOM 642 O O . ILE A 1 88 ? -0.674 -7.442 1.037 1.00 94.25 88 ILE A O 1
ATOM 646 N N . CYS A 1 89 ? -1.573 -9.247 2.007 1.00 91.56 89 CYS A N 1
ATOM 647 C CA . CYS A 1 89 ? -1.919 -9.934 0.762 1.00 91.56 89 CYS A CA 1
ATOM 648 C C . CYS A 1 89 ? -3.330 -9.625 0.243 1.00 91.56 89 CYS A C 1
ATOM 650 O O . CYS A 1 89 ? -3.720 -10.187 -0.779 1.00 91.56 89 CYS A O 1
ATOM 652 N N . GLY A 1 90 ? -4.095 -8.766 0.927 1.00 91.81 90 GLY A N 1
ATOM 653 C CA . GLY A 1 90 ? -5.406 -8.335 0.447 1.00 91.81 90 GLY A CA 1
ATOM 654 C C . GLY A 1 90 ? -5.317 -7.657 -0.922 1.00 91.81 90 GLY A C 1
ATOM 655 O O . GLY A 1 90 ? -4.319 -7.000 -1.235 1.00 91.81 90 GLY A O 1
ATOM 656 N N . THR A 1 91 ? -6.371 -7.806 -1.723 1.00 94.00 91 THR A N 1
ATOM 657 C CA . THR A 1 91 ? -6.485 -7.199 -3.054 1.00 94.00 91 THR A CA 1
ATOM 658 C C . THR A 1 91 ? -7.805 -6.455 -3.209 1.00 94.00 91 THR A C 1
ATOM 660 O O . THR A 1 91 ? -8.827 -6.916 -2.698 1.00 94.00 91 THR A O 1
ATOM 663 N N . THR A 1 92 ? -7.801 -5.355 -3.962 1.00 93.69 92 THR A N 1
ATOM 664 C CA . THR A 1 92 ? -9.040 -4.723 -4.437 1.00 93.69 92 THR A CA 1
ATOM 665 C C . THR A 1 92 ? -9.781 -5.642 -5.416 1.00 93.69 92 THR A C 1
ATOM 667 O O . THR A 1 92 ? -9.266 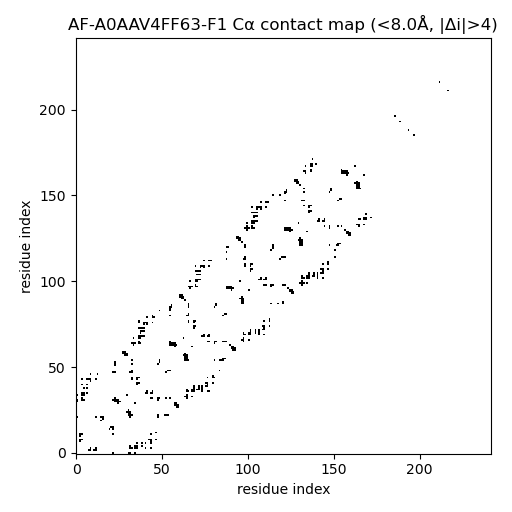-6.682 -5.837 1.00 93.69 92 THR A O 1
ATOM 670 N N . THR A 1 93 ? -10.987 -5.244 -5.818 1.00 91.00 93 THR A N 1
ATOM 671 C CA . THR A 1 93 ? -11.779 -5.927 -6.860 1.00 91.00 93 THR A CA 1
ATOM 672 C C . THR A 1 93 ? -11.045 -6.050 -8.202 1.00 91.00 93 THR A C 1
ATOM 674 O O . THR A 1 93 ? -11.179 -7.070 -8.875 1.00 91.00 93 THR A O 1
ATOM 677 N N . ASP A 1 94 ? -10.189 -5.084 -8.540 1.00 85.75 94 ASP A N 1
ATOM 678 C CA . ASP A 1 94 ? -9.333 -5.115 -9.737 1.00 85.75 94 ASP A CA 1
ATOM 679 C C . ASP A 1 94 ? -8.023 -5.910 -9.537 1.00 85.75 94 ASP A C 1
ATOM 681 O O . ASP A 1 94 ? -7.212 -6.065 -10.454 1.00 85.75 94 ASP A O 1
ATOM 685 N N . GLY A 1 95 ? -7.801 -6.453 -8.337 1.00 92.06 95 GLY A N 1
ATOM 686 C CA . GLY A 1 95 ? -6.621 -7.244 -8.001 1.00 92.06 95 GLY A CA 1
ATOM 687 C C . GLY A 1 95 ? -5.408 -6.421 -7.557 1.00 92.06 95 GLY A C 1
ATOM 688 O O . GLY A 1 95 ? -4.303 -6.961 -7.523 1.00 92.06 95 GLY A O 1
ATOM 689 N N . PHE A 1 96 ? -5.568 -5.135 -7.217 1.00 93.12 96 PHE A N 1
ATOM 690 C CA . PHE A 1 96 ? -4.454 -4.322 -6.718 1.00 93.12 96 PHE A CA 1
ATOM 691 C C . PHE A 1 96 ? -4.104 -4.685 -5.279 1.00 93.12 96 PHE A C 1
ATOM 693 O O . PHE A 1 96 ? -4.968 -4.694 -4.406 1.00 93.12 96 PHE A O 1
ATOM 700 N N . THR A 1 97 ? -2.820 -4.925 -5.019 1.00 96.75 97 THR A N 1
ATOM 701 C CA . THR A 1 97 ? -2.273 -5.056 -3.661 1.00 96.75 97 THR A CA 1
ATOM 702 C C . THR A 1 97 ? -1.765 -3.711 -3.143 1.00 96.75 97 THR A C 1
ATOM 704 O O . THR A 1 97 ? -1.430 -2.818 -3.925 1.00 96.75 97 THR A O 1
ATOM 707 N N . ALA A 1 98 ? -1.589 -3.594 -1.824 1.00 97.38 98 ALA A N 1
ATOM 708 C CA . ALA A 1 98 ? -0.932 -2.441 -1.204 1.00 97.38 98 ALA A CA 1
ATOM 709 C C . ALA A 1 98 ? 0.458 -2.144 -1.813 1.00 97.38 98 ALA A C 1
ATOM 711 O O . ALA A 1 98 ? 0.805 -0.983 -2.034 1.00 97.38 98 ALA A O 1
ATOM 712 N N . LEU A 1 99 ? 1.230 -3.186 -2.161 1.00 98.00 99 LEU A N 1
ATOM 713 C CA . LEU A 1 99 ? 2.538 -3.019 -2.804 1.00 98.00 99 LEU A CA 1
ATOM 714 C C . LEU A 1 99 ? 2.406 -2.420 -4.209 1.00 98.00 99 LEU A C 1
ATOM 716 O O . LEU A 1 99 ? 3.153 -1.508 -4.544 1.00 98.00 99 LEU A O 1
ATOM 720 N N . MET A 1 100 ? 1.458 -2.894 -5.023 1.00 95.12 100 MET A N 1
ATOM 721 C CA . MET A 1 100 ? 1.242 -2.353 -6.372 1.00 95.12 100 MET A CA 1
ATOM 722 C C . MET A 1 100 ? 0.889 -0.864 -6.338 1.00 95.12 100 MET A C 1
ATOM 724 O O . MET A 1 100 ? 1.427 -0.100 -7.137 1.00 95.12 100 MET A O 1
ATOM 728 N N . LEU A 1 101 ? 0.038 -0.451 -5.394 1.00 95.56 101 LEU A N 1
ATOM 729 C CA . LEU A 1 101 ? -0.363 0.946 -5.210 1.00 95.56 101 LEU A CA 1
ATOM 730 C C . LEU A 1 101 ? 0.827 1.827 -4.804 1.00 95.56 101 LEU A C 1
ATOM 732 O O . LEU A 1 101 ? 1.090 2.845 -5.446 1.00 95.56 101 LEU A O 1
ATOM 736 N N . ALA A 1 102 ? 1.616 1.386 -3.819 1.00 96.94 102 ALA A N 1
ATOM 737 C CA . ALA A 1 102 ? 2.847 2.069 -3.421 1.00 96.94 102 ALA A CA 1
ATOM 738 C C . ALA A 1 102 ? 3.841 2.192 -4.587 1.00 96.94 102 ALA A C 1
ATOM 740 O O . ALA A 1 102 ? 4.465 3.237 -4.775 1.00 96.94 102 ALA A O 1
ATOM 741 N N . CYS A 1 103 ? 3.982 1.135 -5.390 1.00 93.69 103 CYS A N 1
ATOM 742 C CA . CYS A 1 103 ? 4.898 1.113 -6.523 1.00 93.69 103 CYS A CA 1
ATOM 743 C C . CYS A 1 103 ? 4.454 2.031 -7.664 1.00 93.69 103 CYS A C 1
ATOM 745 O O . CYS A 1 103 ? 5.291 2.747 -8.212 1.00 93.69 103 CYS A O 1
ATOM 747 N N . ARG A 1 104 ? 3.154 2.055 -7.981 1.00 91.12 104 ARG A N 1
ATOM 748 C CA . ARG A 1 104 ? 2.556 2.962 -8.973 1.00 91.12 104 ARG A CA 1
ATOM 749 C C . ARG A 1 104 ? 2.806 4.431 -8.618 1.00 91.12 104 ARG A C 1
ATOM 751 O O . ARG A 1 104 ? 3.130 5.225 -9.494 1.00 91.12 104 ARG A O 1
ATOM 758 N N . ASN A 1 105 ? 2.699 4.789 -7.341 1.00 88.75 105 ASN A N 1
ATOM 759 C CA . ASN A 1 105 ? 2.843 6.178 -6.896 1.00 88.75 105 ASN A CA 1
ATOM 760 C C . ASN A 1 105 ? 4.269 6.540 -6.432 1.00 88.75 105 ASN A C 1
ATOM 762 O O . ASN A 1 105 ? 4.510 7.652 -5.968 1.00 88.75 105 ASN A O 1
ATOM 766 N N . GLY A 1 106 ? 5.246 5.637 -6.588 1.00 92.19 106 GLY A N 1
ATOM 767 C CA . GLY A 1 106 ? 6.657 5.941 -6.315 1.00 92.19 106 GLY A CA 1
ATOM 768 C C . GLY A 1 106 ? 7.061 5.900 -4.839 1.00 92.19 106 GLY A C 1
ATOM 769 O O . GLY A 1 106 ? 8.125 6.398 -4.467 1.00 92.19 106 GLY A O 1
ATOM 770 N N . HIS A 1 107 ? 6.251 5.302 -3.969 1.00 97.06 107 HIS A N 1
ATOM 771 C CA . HIS A 1 107 ? 6.476 5.291 -2.526 1.00 97.06 107 HIS A CA 1
ATOM 772 C C . HIS A 1 107 ? 7.477 4.209 -2.103 1.00 97.06 107 HIS A C 1
ATOM 774 O O . HIS A 1 107 ? 7.125 3.167 -1.549 1.00 97.06 107 HIS A O 1
ATOM 780 N N . VAL A 1 108 ? 8.766 4.481 -2.331 1.00 96.62 108 VAL A N 1
ATOM 781 C CA . VAL A 1 108 ? 9.881 3.560 -2.037 1.00 96.62 108 VAL A CA 1
ATOM 782 C C . VAL A 1 108 ? 9.893 3.094 -0.577 1.00 96.62 108 VAL A C 1
ATOM 784 O O . VAL A 1 108 ? 10.102 1.910 -0.316 1.00 96.62 108 VAL A O 1
ATOM 787 N N . CYS A 1 109 ? 9.672 3.996 0.385 1.00 97.81 109 CYS A N 1
ATOM 788 C CA . CYS A 1 109 ? 9.688 3.647 1.811 1.00 97.81 109 CYS A CA 1
ATOM 789 C C . CYS A 1 109 ? 8.568 2.664 2.173 1.00 97.81 109 CYS A C 1
ATOM 791 O O . CYS A 1 109 ? 8.823 1.676 2.857 1.00 97.81 109 CYS A O 1
ATOM 793 N N . VAL A 1 110 ? 7.360 2.886 1.648 1.00 98.06 110 VAL A N 1
ATOM 794 C CA . VAL A 1 110 ? 6.225 1.972 1.825 1.00 98.06 110 VAL A CA 1
ATOM 795 C C . VAL A 1 110 ? 6.503 0.624 1.164 1.00 98.06 110 VAL A C 1
ATOM 797 O O . VAL A 1 110 ? 6.326 -0.412 1.799 1.00 98.06 110 VAL A O 1
ATOM 800 N N . ALA A 1 111 ? 7.000 0.614 -0.077 1.00 97.25 111 ALA A N 1
ATOM 801 C CA . ALA A 1 111 ? 7.336 -0.627 -0.775 1.00 97.25 111 ALA A CA 1
ATOM 802 C C . ALA A 1 111 ? 8.357 -1.463 0.018 1.00 97.25 111 ALA A C 1
ATOM 804 O O . ALA A 1 111 ? 8.179 -2.670 0.191 1.00 97.25 111 ALA A O 1
ATOM 805 N N . LYS A 1 112 ? 9.393 -0.819 0.574 1.00 96.75 112 LYS A N 1
ATOM 806 C CA . LYS A 1 112 ? 10.374 -1.474 1.454 1.00 96.75 112 LYS A CA 1
ATOM 807 C C . LYS A 1 112 ? 9.735 -2.017 2.731 1.00 96.75 112 LYS A C 1
ATOM 809 O O . LYS A 1 112 ? 10.050 -3.144 3.107 1.00 96.75 112 LYS A O 1
ATOM 814 N N . ALA A 1 113 ? 8.851 -1.255 3.378 1.00 96.69 113 ALA A N 1
ATOM 815 C CA . ALA A 1 113 ? 8.145 -1.703 4.576 1.00 96.69 113 ALA A CA 1
ATOM 816 C C . ALA A 1 113 ? 7.296 -2.954 4.285 1.00 96.69 113 ALA A C 1
ATOM 818 O O . ALA A 1 113 ? 7.468 -3.984 4.934 1.00 96.69 113 ALA A O 1
ATOM 819 N N . LEU A 1 114 ? 6.471 -2.927 3.237 1.00 96.88 114 LEU A N 1
ATOM 820 C CA . LEU A 1 114 ? 5.635 -4.067 2.846 1.00 96.88 114 LEU A CA 1
ATOM 821 C C . LEU A 1 114 ? 6.472 -5.317 2.526 1.00 96.88 114 LEU A C 1
ATOM 823 O O . LEU A 1 114 ? 6.183 -6.401 3.031 1.00 96.88 114 LEU A O 1
ATOM 827 N N . LEU A 1 115 ? 7.556 -5.169 1.756 1.00 95.56 115 LEU A N 1
ATOM 828 C CA . LEU A 1 115 ? 8.449 -6.280 1.397 1.00 95.56 115 LEU A CA 1
ATOM 829 C C . LEU A 1 115 ? 9.248 -6.824 2.586 1.00 95.56 115 LEU A C 1
ATOM 831 O O . LEU A 1 115 ? 9.570 -8.011 2.616 1.00 95.56 115 LEU A O 1
ATOM 835 N N . LYS A 1 116 ? 9.568 -5.984 3.576 1.00 95.25 116 LYS A N 1
ATOM 836 C CA . LYS A 1 116 ? 10.199 -6.422 4.828 1.00 95.25 116 LYS A CA 1
ATOM 837 C C . LYS A 1 116 ? 9.282 -7.377 5.596 1.00 95.25 116 LYS A C 1
ATOM 839 O O . LYS A 1 116 ? 9.774 -8.371 6.126 1.00 95.25 116 LYS A O 1
ATOM 844 N N . HIS A 1 117 ? 7.981 -7.092 5.636 1.00 92.75 117 HIS A N 1
ATOM 845 C CA . HIS A 1 117 ? 7.005 -7.905 6.364 1.00 92.75 117 HIS A CA 1
ATOM 846 C C . HIS A 1 117 ? 6.490 -9.106 5.562 1.00 92.75 117 HIS A C 1
ATOM 848 O O . HIS A 1 117 ? 6.229 -10.155 6.146 1.00 92.75 117 HIS A O 1
ATOM 854 N N . ASN A 1 118 ? 6.376 -9.000 4.235 1.00 90.19 118 ASN A N 1
ATOM 855 C CA . ASN A 1 118 ? 5.987 -10.123 3.389 1.00 90.19 118 ASN A CA 1
ATOM 856 C C . ASN A 1 118 ? 6.594 -10.026 1.983 1.00 90.19 118 ASN A C 1
ATOM 858 O O . ASN A 1 118 ? 6.072 -9.345 1.106 1.00 90.19 118 ASN A O 1
ATOM 862 N N . LYS A 1 119 ? 7.663 -10.787 1.734 1.00 85.56 119 LYS A N 1
ATOM 863 C CA . LYS A 1 119 ? 8.307 -10.843 0.412 1.00 85.56 119 LYS A CA 1
ATOM 864 C C . LYS A 1 119 ? 7.486 -11.573 -0.653 1.00 85.56 119 LYS A C 1
ATOM 866 O O . LYS A 1 119 ? 7.706 -11.334 -1.835 1.00 85.56 119 LYS A O 1
ATOM 871 N N . ALA A 1 120 ? 6.557 -12.453 -0.275 1.00 83.75 120 ALA A N 1
ATOM 872 C CA . ALA A 1 120 ? 5.837 -13.294 -1.235 1.00 83.75 120 ALA A CA 1
ATOM 873 C C . ALA A 1 120 ? 4.896 -12.495 -2.155 1.00 83.75 120 ALA A C 1
ATOM 875 O O . ALA A 1 120 ? 4.559 -12.963 -3.240 1.00 83.75 120 ALA A O 1
ATOM 876 N N . ILE A 1 121 ? 4.508 -11.280 -1.754 1.00 89.44 121 ILE A N 1
ATOM 877 C CA . ILE A 1 121 ? 3.606 -10.415 -2.527 1.00 89.44 121 ILE A CA 1
ATOM 878 C C . ILE A 1 121 ? 4.275 -9.785 -3.760 1.00 89.44 121 ILE A C 1
ATOM 880 O O . ILE A 1 121 ? 3.579 -9.237 -4.608 1.00 89.44 121 ILE A O 1
ATOM 884 N N . ILE A 1 122 ? 5.611 -9.839 -3.871 1.00 91.31 122 ILE A N 1
ATOM 885 C CA . ILE A 1 122 ? 6.374 -9.099 -4.892 1.00 91.31 122 ILE A CA 1
ATOM 886 C C . ILE A 1 122 ? 5.968 -9.448 -6.332 1.00 91.31 122 ILE A C 1
ATOM 888 O O . ILE A 1 122 ? 5.969 -8.577 -7.199 1.00 91.31 122 ILE A O 1
ATOM 892 N N . ASN A 1 123 ? 5.557 -10.699 -6.558 1.00 92.00 123 ASN A N 1
ATOM 893 C CA . ASN A 1 123 ? 5.169 -11.230 -7.867 1.00 92.00 123 ASN A CA 1
ATOM 894 C C . ASN A 1 123 ? 3.661 -11.506 -7.976 1.00 92.00 123 ASN A C 1
ATOM 896 O O . ASN A 1 123 ? 3.234 -12.243 -8.864 1.00 92.00 123 ASN A O 1
ATOM 900 N N . TYR A 1 124 ? 2.845 -10.960 -7.067 1.00 93.50 124 TYR A N 1
ATOM 901 C CA . TYR A 1 124 ? 1.392 -11.027 -7.224 1.00 93.50 124 TYR A CA 1
ATOM 902 C C . TYR A 1 124 ? 0.977 -10.270 -8.481 1.00 93.50 124 TYR A C 1
ATOM 904 O O . TYR A 1 124 ? 1.641 -9.316 -8.894 1.00 93.50 124 TYR A O 1
ATOM 912 N N . THR A 1 125 ? -0.125 -10.709 -9.081 1.00 89.69 125 THR A N 1
ATOM 913 C CA . THR A 1 125 ? -0.643 -10.145 -10.323 1.00 89.69 125 THR A CA 1
ATOM 914 C C . THR A 1 125 ? -2.066 -9.641 -10.146 1.00 89.69 125 THR A C 1
ATOM 916 O O . THR A 1 125 ? -2.862 -10.281 -9.459 1.00 89.69 125 THR A O 1
ATOM 919 N N . THR A 1 126 ? -2.398 -8.540 -10.815 1.00 87.56 126 THR A N 1
ATOM 920 C CA . THR A 1 126 ? -3.788 -8.105 -10.999 1.00 87.56 126 THR A CA 1
ATOM 921 C C . THR A 1 126 ? -4.577 -9.124 -11.824 1.00 87.56 126 THR A C 1
ATOM 923 O O . THR A 1 126 ? -4.018 -10.078 -12.377 1.00 87.56 126 THR A O 1
ATOM 926 N N . THR A 1 127 ? -5.879 -8.883 -11.983 1.00 85.38 127 THR A N 1
ATOM 927 C CA . THR A 1 127 ? -6.752 -9.665 -12.879 1.00 85.38 127 THR A CA 1
ATOM 928 C C . THR A 1 127 ? -6.266 -9.682 -14.335 1.00 85.38 127 THR A C 1
ATOM 930 O O . THR A 1 127 ? -6.515 -10.644 -15.056 1.00 85.38 127 THR A O 1
ATOM 933 N N . THR A 1 128 ? -5.520 -8.658 -14.754 1.00 81.44 128 THR A N 1
ATOM 934 C CA . THR A 1 128 ? -4.927 -8.524 -16.095 1.00 81.44 128 THR A CA 1
ATOM 935 C C . THR A 1 128 ? -3.480 -9.020 -16.190 1.00 81.44 128 THR A C 1
ATOM 937 O O . THR A 1 128 ? -2.886 -8.981 -17.270 1.00 81.44 128 THR A O 1
ATOM 940 N N . GLY A 1 129 ? -2.898 -9.521 -15.095 1.00 86.31 129 GLY A N 1
ATOM 941 C CA . GLY A 1 129 ? -1.545 -10.082 -15.077 1.00 86.31 129 GLY A CA 1
ATOM 942 C C . GLY A 1 129 ? -0.421 -9.087 -14.753 1.00 86.31 129 GLY A C 1
ATOM 943 O O . GLY A 1 129 ? 0.744 -9.466 -14.831 1.00 86.31 129 GLY A O 1
ATOM 944 N N . TYR A 1 130 ? -0.726 -7.840 -14.382 1.00 88.19 130 TYR A N 1
ATOM 945 C CA . TYR A 1 130 ? 0.295 -6.840 -14.035 1.00 88.19 130 TYR A CA 1
ATOM 946 C C . TYR A 1 130 ? 0.835 -7.037 -12.617 1.00 88.19 130 TYR A C 1
ATOM 948 O O . TYR A 1 130 ? 0.074 -7.315 -11.693 1.00 88.19 130 TYR A O 1
ATOM 956 N N . THR A 1 131 ? 2.142 -6.850 -12.435 1.00 92.69 131 THR A N 1
ATOM 957 C CA . THR A 1 131 ? 2.849 -6.938 -11.150 1.00 92.69 131 THR A CA 1
ATOM 958 C C . THR A 1 131 ? 3.182 -5.552 -10.591 1.00 92.69 131 THR A C 1
ATOM 960 O O . THR A 1 131 ? 3.061 -4.527 -11.264 1.00 92.69 131 THR A O 1
ATOM 963 N N . ALA A 1 132 ? 3.678 -5.493 -9.353 1.00 93.06 132 ALA A N 1
ATOM 964 C CA . ALA A 1 132 ? 4.211 -4.250 -8.792 1.00 93.06 132 ALA A CA 1
ATOM 965 C C . ALA A 1 132 ? 5.348 -3.654 -9.651 1.00 93.06 132 ALA A C 1
ATOM 967 O O . ALA A 1 132 ? 5.436 -2.433 -9.800 1.00 93.06 132 ALA A O 1
ATOM 968 N N . LEU A 1 133 ? 6.175 -4.510 -10.269 1.00 90.44 133 LEU A N 1
ATOM 969 C CA . LEU A 1 133 ? 7.252 -4.085 -11.163 1.00 90.44 133 LEU A CA 1
ATOM 970 C C . LEU A 1 133 ? 6.706 -3.449 -12.441 1.00 90.44 133 LEU A C 1
ATOM 972 O O . LEU A 1 133 ? 7.180 -2.383 -12.827 1.00 90.44 133 LEU A O 1
ATOM 976 N N . THR A 1 134 ? 5.677 -4.037 -13.061 1.00 86.75 134 THR A N 1
ATOM 977 C CA . THR A 1 134 ? 5.076 -3.437 -14.260 1.00 86.75 134 THR A CA 1
ATOM 978 C C . THR A 1 134 ? 4.504 -2.056 -13.953 1.00 86.75 134 THR A C 1
ATOM 980 O O . THR A 1 134 ? 4.740 -1.132 -14.723 1.00 86.75 134 THR A O 1
ATOM 983 N N . PHE A 1 135 ? 3.842 -1.861 -12.804 1.00 87.62 135 PHE A N 1
ATOM 984 C CA . PHE A 1 135 ? 3.332 -0.537 -12.421 1.00 87.62 135 PHE A CA 1
ATOM 985 C C . PHE A 1 135 ? 4.442 0.488 -12.179 1.00 87.62 135 PHE A C 1
ATOM 987 O O . PHE A 1 135 ? 4.313 1.630 -12.625 1.00 87.62 135 PHE A O 1
ATOM 994 N N . ALA A 1 136 ? 5.538 0.093 -11.526 1.00 87.19 136 ALA A N 1
ATOM 995 C CA . ALA A 1 136 ? 6.692 0.968 -11.326 1.00 87.19 136 ALA A CA 1
ATOM 996 C C . ALA A 1 136 ? 7.332 1.382 -12.667 1.00 87.19 136 ALA A C 1
ATOM 998 O O . ALA A 1 136 ? 7.720 2.537 -12.835 1.00 87.19 136 ALA A O 1
ATOM 999 N N . CYS A 1 137 ? 7.387 0.471 -13.645 1.00 83.06 137 CYS A N 1
ATOM 1000 C CA . CYS A 1 137 ? 7.871 0.762 -14.996 1.00 83.06 137 CYS A CA 1
ATOM 1001 C C . CYS A 1 137 ? 6.921 1.684 -15.775 1.00 83.06 137 CYS A C 1
ATOM 1003 O O . CYS A 1 137 ? 7.390 2.659 -16.356 1.00 83.06 137 CYS A O 1
ATOM 1005 N N . VAL A 1 138 ? 5.603 1.429 -15.746 1.00 81.25 138 VAL A N 1
ATOM 1006 C CA . VAL A 1 138 ? 4.587 2.278 -16.411 1.00 81.25 138 VAL A CA 1
ATOM 1007 C C . VAL A 1 138 ? 4.673 3.728 -15.936 1.00 81.25 138 VAL A C 1
ATOM 1009 O O . VAL A 1 138 ? 4.489 4.664 -16.709 1.00 81.25 138 VAL A O 1
ATOM 1012 N N . THR A 1 139 ? 4.941 3.916 -14.647 1.00 78.88 139 THR A N 1
ATOM 1013 C CA . THR A 1 139 ? 4.943 5.233 -13.999 1.00 78.88 139 THR A CA 1
ATOM 1014 C C . THR A 1 139 ? 6.329 5.875 -13.928 1.00 78.88 139 THR A C 1
ATOM 1016 O O . THR A 1 139 ? 6.454 6.995 -13.442 1.00 78.88 139 THR A O 1
ATOM 1019 N N . GLY A 1 140 ? 7.369 5.201 -14.434 1.00 82.19 140 GLY A N 1
ATOM 1020 C CA . GLY A 1 140 ? 8.740 5.719 -14.470 1.00 82.19 140 GLY A CA 1
ATOM 1021 C C . GLY A 1 140 ? 9.412 5.831 -13.095 1.00 82.19 140 GLY A C 1
ATOM 1022 O O . GLY A 1 140 ? 10.348 6.611 -12.924 1.00 82.19 140 GLY A O 1
ATOM 1023 N N . GLN A 1 141 ? 8.958 5.064 -12.103 1.00 83.31 141 GLN A N 1
ATOM 1024 C CA . GLN A 1 141 ? 9.409 5.160 -10.713 1.00 83.31 141 GLN A CA 1
ATOM 1025 C C . GLN A 1 141 ? 10.731 4.408 -10.500 1.00 83.31 141 GLN A C 1
ATOM 1027 O O . GLN A 1 141 ? 10.766 3.330 -9.903 1.00 83.31 141 GLN A O 1
ATOM 1032 N N . LEU A 1 142 ? 11.842 4.975 -10.984 1.00 85.12 142 LEU A N 1
ATOM 1033 C CA . LEU A 1 142 ? 13.151 4.306 -11.018 1.00 85.12 142 LEU A CA 1
ATOM 1034 C C . LEU A 1 142 ? 13.603 3.760 -9.651 1.00 85.12 142 LEU A C 1
ATOM 1036 O O . LEU A 1 142 ? 13.992 2.599 -9.553 1.00 85.12 142 LEU A O 1
ATOM 1040 N N . GLY A 1 143 ? 13.482 4.547 -8.577 1.00 86.50 143 GLY A N 1
ATOM 1041 C CA . GLY A 1 143 ? 13.883 4.099 -7.234 1.00 86.50 143 GLY A CA 1
ATOM 1042 C C . GLY A 1 143 ? 13.054 2.918 -6.705 1.00 86.50 143 GLY A C 1
ATOM 1043 O O . GLY A 1 143 ? 13.548 2.088 -5.934 1.00 86.50 143 GLY A O 1
ATOM 1044 N N . VAL A 1 144 ? 11.794 2.803 -7.136 1.00 90.75 144 VAL A N 1
ATOM 1045 C CA . VAL A 1 144 ? 10.951 1.639 -6.835 1.00 90.75 144 VAL A CA 1
ATOM 1046 C C . VAL A 1 144 ? 11.387 0.442 -7.673 1.00 90.75 144 VAL A C 1
ATOM 1048 O O . VAL A 1 144 ? 11.521 -0.648 -7.121 1.00 90.75 144 VAL A O 1
ATOM 1051 N N . VAL A 1 145 ? 11.648 0.633 -8.971 1.00 88.69 145 VAL A N 1
ATOM 1052 C CA . VAL A 1 145 ? 12.141 -0.426 -9.868 1.00 88.69 145 VAL A CA 1
ATOM 1053 C C . VAL A 1 145 ? 13.417 -1.054 -9.302 1.00 88.69 145 VAL A C 1
ATOM 1055 O O . VAL A 1 145 ? 13.470 -2.269 -9.121 1.00 88.69 145 VAL A O 1
ATOM 1058 N N . GLU A 1 146 ? 14.404 -0.242 -8.920 1.00 88.31 146 GLU A N 1
ATOM 1059 C CA . GLU A 1 146 ? 15.644 -0.716 -8.289 1.00 88.31 146 GLU A CA 1
ATOM 1060 C C . GLU A 1 146 ? 15.369 -1.513 -7.007 1.00 88.31 146 GLU A C 1
ATOM 1062 O O . GLU A 1 146 ? 15.932 -2.591 -6.793 1.00 88.31 146 GLU A O 1
ATOM 1067 N N . THR A 1 147 ? 14.455 -1.015 -6.168 1.00 91.06 147 THR A N 1
ATOM 1068 C CA . THR A 1 147 ? 14.054 -1.694 -4.931 1.00 91.06 147 THR A CA 1
ATOM 1069 C C . THR A 1 147 ? 13.446 -3.066 -5.229 1.00 91.06 147 THR A C 1
ATOM 1071 O O . THR A 1 147 ? 13.855 -4.052 -4.618 1.00 91.06 147 THR A O 1
ATOM 1074 N N . LEU A 1 148 ? 12.521 -3.163 -6.185 1.00 90.06 148 LEU A N 1
ATOM 1075 C CA . LEU A 1 148 ? 11.859 -4.417 -6.550 1.00 90.06 148 LEU A CA 1
ATOM 1076 C C . LEU A 1 148 ? 12.841 -5.431 -7.146 1.00 90.06 148 LEU A C 1
ATOM 1078 O O . LEU A 1 148 ? 12.846 -6.589 -6.729 1.00 90.06 148 LEU A O 1
ATOM 1082 N N . ILE A 1 149 ? 13.728 -4.995 -8.044 1.00 89.25 149 ILE A N 1
ATOM 1083 C CA . ILE A 1 149 ? 14.772 -5.852 -8.626 1.00 89.25 149 ILE A CA 1
ATOM 1084 C C . ILE A 1 149 ? 15.699 -6.380 -7.528 1.00 89.25 149 ILE A C 1
ATOM 1086 O O . ILE A 1 149 ? 15.944 -7.583 -7.451 1.00 89.25 149 ILE A O 1
ATOM 1090 N N . SER A 1 150 ? 16.155 -5.512 -6.618 1.00 89.50 150 SER A N 1
ATOM 1091 C CA . SER A 1 150 ? 17.015 -5.926 -5.499 1.00 89.50 150 SER A CA 1
ATOM 1092 C C . SER A 1 150 ? 16.329 -6.901 -4.531 1.00 89.50 150 SER A C 1
ATOM 1094 O O . SER A 1 150 ? 16.999 -7.682 -3.856 1.00 89.50 150 SER A O 1
ATOM 1096 N N . CYS A 1 151 ? 14.994 -6.886 -4.481 1.00 88.38 151 CYS A N 1
ATOM 1097 C CA . CYS A 1 151 ? 14.190 -7.800 -3.674 1.00 88.38 151 CYS A CA 1
ATOM 1098 C C . CYS A 1 151 ? 13.802 -9.096 -4.408 1.00 88.38 151 CYS A C 1
ATOM 1100 O O . CYS A 1 151 ? 13.164 -9.950 -3.791 1.00 88.38 151 CYS A O 1
ATOM 1102 N N . GLY A 1 152 ? 14.209 -9.270 -5.671 1.00 86.88 152 GLY A N 1
ATOM 1103 C CA . GLY A 1 152 ? 13.972 -10.484 -6.455 1.00 86.88 152 GLY A CA 1
ATOM 1104 C C . GLY A 1 152 ? 12.644 -10.505 -7.215 1.00 86.88 152 GLY A C 1
ATOM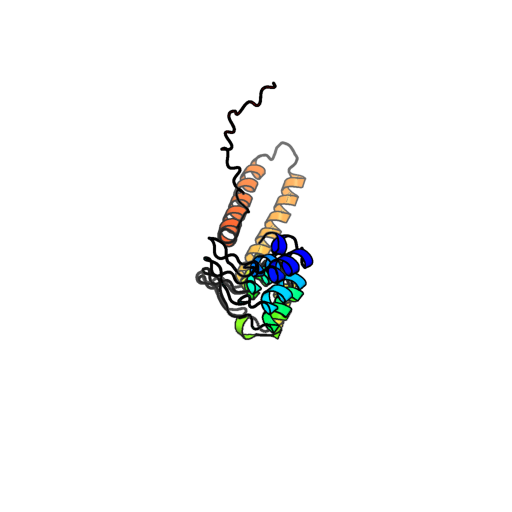 1105 O O . GLY A 1 152 ? 12.042 -11.570 -7.343 1.00 86.88 152 GLY A O 1
ATOM 1106 N N . ALA A 1 153 ? 12.166 -9.349 -7.686 1.00 88.81 153 ALA A N 1
ATOM 1107 C CA . ALA A 1 153 ? 11.021 -9.298 -8.593 1.00 88.81 153 ALA A CA 1
ATOM 1108 C C . ALA A 1 153 ? 11.306 -10.078 -9.888 1.00 88.81 153 ALA A C 1
ATOM 1110 O O . ALA A 1 153 ? 12.399 -9.987 -10.449 1.00 88.81 153 ALA A O 1
ATOM 1111 N N . ASP A 1 154 ? 10.311 -10.828 -10.357 1.00 85.75 154 ASP A N 1
ATOM 1112 C CA . ASP A 1 154 ? 10.379 -11.567 -11.617 1.00 85.75 154 ASP A CA 1
ATOM 1113 C C . ASP A 1 154 ? 10.314 -10.592 -12.804 1.00 85.75 154 ASP A C 1
ATOM 1115 O O . ASP A 1 154 ? 9.341 -9.849 -12.964 1.00 85.75 154 ASP A O 1
ATOM 1119 N N . LEU A 1 155 ? 11.373 -10.580 -13.616 1.00 80.25 155 LEU A N 1
ATOM 1120 C CA . LEU A 1 155 ? 11.522 -9.696 -14.775 1.00 80.25 155 LEU A CA 1
ATOM 1121 C C . LEU A 1 155 ? 10.777 -10.212 -16.011 1.00 80.25 155 LEU A C 1
ATOM 1123 O O . LEU A 1 155 ? 10.401 -9.416 -16.873 1.00 80.25 155 LEU A O 1
ATOM 1127 N N . ASP A 1 156 ? 10.567 -11.526 -16.083 1.00 80.12 156 ASP A N 1
ATOM 1128 C CA . ASP A 1 156 ? 10.042 -12.211 -17.265 1.00 80.12 156 ASP A CA 1
ATOM 1129 C C . ASP A 1 156 ? 8.529 -12.429 -17.173 1.00 80.12 156 ASP A C 1
ATOM 1131 O O . ASP A 1 156 ? 7.896 -12.904 -18.119 1.00 80.12 156 ASP A O 1
ATOM 1135 N N . ARG A 1 157 ? 7.918 -12.055 -16.043 1.00 79.75 157 ARG A N 1
ATOM 1136 C CA . ARG A 1 157 ? 6.475 -12.145 -15.857 1.00 79.75 157 ARG A CA 1
ATOM 1137 C C . ARG A 1 157 ? 5.756 -11.236 -16.854 1.00 79.75 157 ARG A C 1
ATOM 1139 O O . ARG A 1 157 ? 5.891 -10.012 -16.800 1.00 79.75 157 ARG A O 1
ATOM 1146 N N . SER A 1 158 ? 4.965 -11.844 -17.732 1.00 75.06 158 SER A N 1
ATOM 1147 C CA . SER A 1 158 ? 4.122 -11.138 -18.690 1.00 75.06 158 SER A CA 1
ATOM 1148 C C . SER A 1 158 ? 2.682 -10.994 -18.196 1.00 75.06 158 SER A C 1
ATOM 1150 O O . SER A 1 158 ? 2.170 -11.825 -17.436 1.00 75.06 158 SER A O 1
ATOM 1152 N N . SER A 1 159 ? 2.028 -9.917 -18.631 1.00 78.25 159 SER A N 1
ATOM 1153 C CA . SER A 1 159 ? 0.586 -9.737 -18.471 1.00 78.25 159 SER A CA 1
ATOM 1154 C C . SER A 1 159 ? -0.201 -10.693 -19.376 1.00 78.25 159 SER A C 1
ATOM 1156 O O . SER A 1 159 ? 0.358 -11.419 -20.197 1.00 78.25 159 SER A O 1
ATOM 1158 N N . THR A 1 160 ? -1.530 -10.649 -19.275 1.00 76.62 160 THR A N 1
ATOM 1159 C CA . THR A 1 160 ? -2.433 -11.355 -20.207 1.00 76.62 160 THR A CA 1
ATOM 1160 C C . THR A 1 160 ? -2.335 -10.872 -21.662 1.00 76.62 160 THR A C 1
ATOM 1162 O O . THR A 1 160 ? -2.854 -11.535 -22.555 1.00 76.62 160 THR A O 1
ATOM 1165 N N . GLU A 1 161 ? -1.650 -9.752 -21.905 1.00 74.50 161 GLU A N 1
ATOM 1166 C CA . GLU A 1 161 ? -1.349 -9.198 -23.231 1.00 74.50 161 GLU A CA 1
ATOM 1167 C C . GLU A 1 161 ? 0.100 -9.488 -23.669 1.00 74.50 161 GLU A C 1
ATOM 1169 O O . GLU A 1 161 ? 0.623 -8.828 -24.564 1.00 74.50 161 GLU A O 1
ATOM 1174 N N . ASP A 1 162 ? 0.778 -10.433 -23.008 1.00 79.38 162 ASP A N 1
ATOM 1175 C CA . ASP A 1 162 ? 2.177 -10.806 -23.252 1.00 79.38 162 ASP A CA 1
ATOM 1176 C C . ASP A 1 162 ? 3.189 -9.655 -23.058 1.00 79.38 162 ASP A C 1
ATOM 1178 O O . ASP A 1 162 ? 4.315 -9.698 -23.555 1.00 79.38 162 ASP A O 1
ATOM 1182 N N . LEU A 1 163 ? 2.822 -8.628 -22.281 1.00 74.06 163 LEU A N 1
ATOM 1183 C CA . LEU A 1 163 ? 3.696 -7.494 -21.973 1.00 74.06 163 LEU A CA 1
ATOM 1184 C C . LEU A 1 163 ? 4.531 -7.768 -20.720 1.00 74.06 163 LEU A C 1
ATOM 1186 O O . LEU A 1 163 ? 3.981 -7.925 -19.628 1.00 74.06 163 LEU A O 1
ATOM 1190 N N . THR A 1 164 ? 5.859 -7.766 -20.858 1.00 81.25 164 THR A N 1
ATOM 1191 C CA . THR A 1 164 ? 6.794 -7.786 -19.719 1.00 81.25 164 THR A CA 1
ATOM 1192 C C . THR A 1 164 ? 7.088 -6.373 -19.211 1.00 81.25 164 THR A C 1
ATOM 1194 O O . THR A 1 164 ? 6.892 -5.377 -19.914 1.00 81.25 164 THR A O 1
ATOM 1197 N N . ALA A 1 165 ? 7.635 -6.269 -17.995 1.00 76.75 165 ALA A N 1
ATOM 1198 C CA . ALA A 1 165 ? 8.079 -4.989 -17.440 1.00 76.75 165 ALA A CA 1
ATOM 1199 C C . ALA A 1 165 ? 9.116 -4.284 -18.337 1.00 76.75 165 ALA A C 1
ATOM 1201 O O . ALA A 1 165 ? 9.064 -3.064 -18.508 1.00 76.75 165 ALA A O 1
ATOM 1202 N N . LEU A 1 166 ? 10.016 -5.050 -18.966 1.00 72.56 166 LEU A N 1
ATOM 1203 C CA . LEU A 1 166 ? 11.020 -4.517 -19.886 1.00 72.56 166 LEU A CA 1
ATOM 1204 C C . LEU A 1 166 ? 10.391 -3.964 -21.172 1.00 72.56 166 LEU A C 1
ATOM 1206 O O . LEU A 1 166 ? 10.760 -2.875 -21.605 1.00 72.56 166 LEU A O 1
ATOM 1210 N N . MET A 1 167 ? 9.426 -4.678 -21.764 1.00 70.94 167 MET A N 1
ATOM 1211 C CA . MET A 1 167 ? 8.726 -4.217 -22.972 1.00 70.94 167 MET A CA 1
ATOM 1212 C C . MET A 1 167 ? 8.016 -2.885 -22.723 1.00 70.94 167 MET A C 1
ATOM 1214 O O . MET A 1 167 ? 8.121 -1.964 -23.533 1.00 70.94 167 MET A O 1
ATOM 1218 N N . ILE A 1 168 ? 7.362 -2.752 -21.568 1.00 74.62 168 ILE A N 1
ATOM 1219 C CA . ILE A 1 168 ? 6.696 -1.514 -21.149 1.00 74.62 168 ILE A CA 1
ATOM 1220 C C . ILE A 1 168 ? 7.715 -0.378 -20.969 1.00 74.62 168 ILE A C 1
ATOM 1222 O O . ILE A 1 168 ? 7.513 0.720 -21.489 1.00 74.62 168 ILE A O 1
ATOM 1226 N N . ALA A 1 169 ? 8.825 -0.636 -20.269 1.00 71.25 169 ALA A N 1
ATOM 1227 C CA . ALA A 1 169 ? 9.856 0.370 -20.018 1.00 71.25 169 ALA A CA 1
ATOM 1228 C C . ALA A 1 169 ? 10.506 0.888 -21.315 1.00 71.25 169 ALA A C 1
ATOM 1230 O O . ALA A 1 169 ? 10.696 2.095 -21.464 1.00 71.25 169 ALA A O 1
ATOM 1231 N N . ILE A 1 170 ? 10.804 -0.002 -22.270 1.00 68.75 170 ILE A N 1
ATOM 1232 C CA . ILE A 1 170 ? 11.372 0.368 -23.578 1.00 68.75 170 ILE A CA 1
ATOM 1233 C C . ILE A 1 170 ? 10.378 1.209 -24.377 1.00 68.75 170 ILE A C 1
ATOM 1235 O O . ILE A 1 170 ? 10.739 2.279 -24.862 1.00 68.75 170 ILE A O 1
ATOM 1239 N N . SER A 1 171 ? 9.119 0.766 -24.450 1.00 70.81 171 SER A N 1
ATOM 1240 C CA . SER A 1 171 ? 8.060 1.479 -25.175 1.00 70.81 171 SER A CA 1
ATOM 1241 C C . SER A 1 171 ? 7.937 2.928 -24.692 1.00 70.81 171 SER A C 1
ATOM 1243 O O . SER A 1 171 ? 7.865 3.860 -25.489 1.00 70.81 171 SER A O 1
ATOM 1245 N N . LEU A 1 172 ? 7.988 3.140 -23.374 1.00 65.81 172 LEU A N 1
ATOM 1246 C CA . LEU A 1 172 ? 7.928 4.476 -22.783 1.00 65.81 172 LEU A CA 1
ATOM 1247 C C . LEU A 1 172 ? 9.200 5.296 -23.015 1.00 65.81 172 LEU A C 1
ATOM 1249 O O . LEU A 1 172 ? 9.102 6.502 -23.237 1.00 65.81 172 LEU A O 1
ATOM 1253 N N . ALA A 1 173 ? 10.386 4.686 -22.975 1.00 64.69 173 ALA A N 1
ATOM 1254 C CA . ALA A 1 173 ? 11.641 5.384 -23.259 1.00 64.69 173 A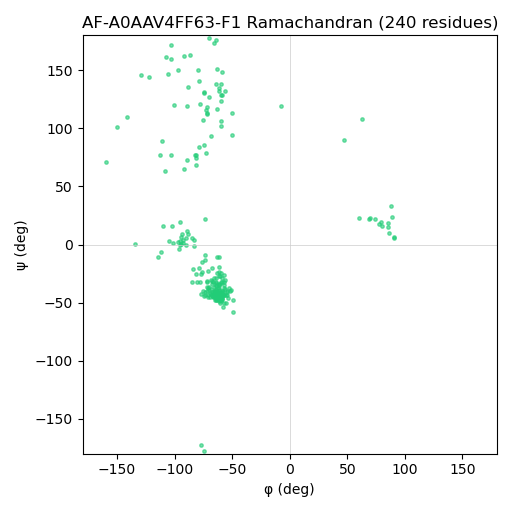LA A CA 1
ATOM 1255 C C . ALA A 1 173 ? 11.704 5.874 -24.716 1.00 64.69 173 ALA A C 1
ATOM 1257 O O . ALA A 1 173 ? 12.118 7.004 -24.976 1.00 64.69 173 ALA A O 1
ATOM 1258 N N . GLU A 1 174 ? 11.237 5.058 -25.662 1.00 57.50 174 GLU A N 1
ATOM 1259 C CA . GLU A 1 174 ? 11.137 5.428 -27.076 1.00 57.50 174 GLU A CA 1
ATOM 1260 C C . GLU A 1 174 ? 10.127 6.560 -27.297 1.00 57.50 174 GLU A C 1
ATOM 1262 O O . GLU A 1 174 ? 10.410 7.498 -28.044 1.00 57.50 174 GLU A O 1
ATOM 1267 N N . ILE A 1 175 ? 8.983 6.526 -26.604 1.00 58.75 175 ILE A N 1
ATOM 1268 C CA . ILE A 1 175 ? 7.986 7.606 -26.643 1.00 58.75 175 ILE A CA 1
ATOM 1269 C C . ILE A 1 175 ? 8.562 8.916 -26.088 1.00 58.75 175 ILE A C 1
ATOM 1271 O O . ILE A 1 175 ? 8.400 9.954 -26.727 1.00 58.75 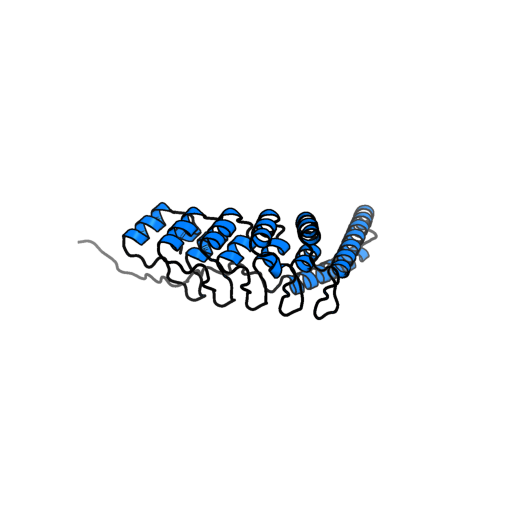175 ILE A O 1
ATOM 1275 N N . HIS A 1 176 ? 9.266 8.896 -24.951 1.00 61.88 176 HIS A N 1
ATOM 1276 C CA . HIS A 1 176 ? 9.907 10.100 -24.404 1.00 61.88 176 HIS A CA 1
ATOM 1277 C C . HIS A 1 176 ? 10.968 10.661 -25.358 1.00 61.88 176 HIS A C 1
ATOM 1279 O O . HIS A 1 176 ? 10.946 11.850 -25.661 1.00 61.88 176 HIS A O 1
ATOM 1285 N N . ALA A 1 177 ? 11.827 9.804 -25.920 1.00 60.78 177 ALA A N 1
ATOM 1286 C CA . ALA A 1 177 ? 12.816 10.224 -26.910 1.00 60.78 177 ALA A CA 1
ATOM 1287 C C . ALA A 1 177 ? 12.165 10.811 -28.179 1.00 60.78 177 ALA A C 1
ATOM 1289 O O . ALA A 1 177 ? 12.704 11.739 -28.786 1.00 60.78 177 ALA A O 1
ATOM 1290 N N . LEU A 1 178 ? 11.001 10.297 -28.596 1.00 56.00 178 LEU A N 1
ATOM 1291 C CA . LEU A 1 178 ? 10.216 10.871 -29.691 1.00 56.00 178 LEU A CA 1
ATOM 1292 C C . LEU A 1 178 ? 9.617 12.229 -29.313 1.00 56.00 178 LEU A C 1
ATOM 1294 O O . LEU A 1 178 ? 9.681 13.146 -30.128 1.00 56.00 178 LEU A O 1
ATOM 1298 N N . LEU A 1 179 ? 9.080 12.385 -28.103 1.00 55.31 179 LEU A N 1
ATOM 1299 C CA . LEU A 1 179 ? 8.537 13.656 -27.619 1.00 55.31 179 LEU A CA 1
ATOM 1300 C C . LEU A 1 179 ? 9.617 14.737 -27.497 1.00 55.31 179 LEU A C 1
ATOM 1302 O O . LEU A 1 179 ? 9.384 15.849 -27.964 1.00 55.31 179 LEU A O 1
ATOM 1306 N N . ASP A 1 180 ? 10.801 14.415 -26.977 1.00 65.69 180 ASP A N 1
ATOM 1307 C CA . ASP A 1 180 ? 11.929 15.354 -26.884 1.00 65.69 180 ASP A CA 1
ATOM 1308 C C . ASP A 1 180 ? 12.374 15.818 -28.278 1.00 65.69 180 ASP A C 1
ATOM 1310 O O . ASP A 1 180 ? 12.481 17.016 -28.552 1.00 65.69 180 ASP A O 1
ATOM 1314 N N . ARG A 1 181 ? 12.509 14.878 -29.223 1.00 58.88 181 ARG A N 1
ATOM 1315 C CA . ARG A 1 181 ? 12.806 15.199 -30.628 1.00 58.88 181 ARG A CA 1
ATOM 1316 C C . ARG A 1 181 ? 11.688 16.005 -31.287 1.00 58.88 181 ARG A C 1
ATOM 1318 O O 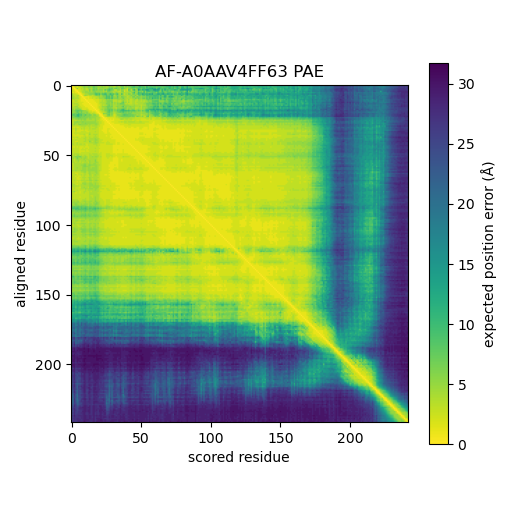. ARG A 1 181 ? 11.957 16.863 -32.126 1.00 58.88 181 ARG A O 1
ATOM 1325 N N . MET A 1 182 ? 10.429 15.759 -30.929 1.00 47.25 182 MET A N 1
ATOM 1326 C CA . MET A 1 182 ? 9.296 16.551 -31.409 1.00 47.25 182 MET A CA 1
ATOM 1327 C C . MET A 1 182 ? 9.291 17.962 -30.806 1.00 47.25 182 MET A C 1
ATOM 1329 O O . MET A 1 182 ? 8.989 18.911 -31.529 1.00 47.25 182 MET A O 1
ATOM 1333 N N . GLN A 1 183 ? 9.676 18.136 -29.539 1.00 54.81 183 GLN A N 1
ATOM 1334 C CA . GLN A 1 183 ? 9.828 19.448 -28.905 1.00 54.81 183 GLN A CA 1
ATOM 1335 C C . GLN A 1 183 ? 10.949 20.267 -29.556 1.00 54.81 183 GLN A C 1
ATOM 1337 O O . GLN A 1 183 ? 10.735 21.443 -29.869 1.00 54.81 183 GLN A O 1
ATOM 1342 N N . GLU A 1 184 ? 12.091 19.649 -29.865 1.00 55.06 184 GLU A N 1
ATOM 1343 C CA . GLU A 1 184 ? 13.177 20.264 -30.644 1.00 55.06 184 GLU A CA 1
ATOM 1344 C C . GLU A 1 184 ? 12.707 20.706 -32.041 1.00 55.06 184 GLU A C 1
ATOM 1346 O O . GLU A 1 184 ? 12.982 21.825 -32.482 1.00 55.06 184 GLU A O 1
ATOM 1351 N N . ILE A 1 185 ? 11.919 19.871 -32.727 1.00 55.03 185 ILE A N 1
ATOM 1352 C CA . ILE A 1 185 ? 11.340 20.224 -34.030 1.00 55.03 185 ILE A CA 1
ATOM 1353 C C . ILE A 1 185 ? 10.337 21.379 -33.894 1.00 55.03 185 ILE A C 1
ATOM 1355 O O . ILE A 1 185 ? 10.330 22.275 -34.734 1.00 55.03 185 ILE A O 1
ATOM 1359 N N . THR A 1 186 ? 9.503 21.415 -32.850 1.00 45.47 186 THR A N 1
ATOM 1360 C CA . THR A 1 186 ? 8.535 22.513 -32.646 1.00 45.47 186 THR A CA 1
ATOM 1361 C C . THR A 1 186 ? 9.183 23.831 -32.219 1.00 45.47 186 THR A C 1
ATOM 1363 O O . THR A 1 186 ? 8.709 24.892 -32.623 1.00 45.47 186 THR A O 1
ATOM 1366 N N . THR A 1 187 ? 10.294 23.795 -31.479 1.00 51.44 187 THR A N 1
ATOM 1367 C CA . THR A 1 187 ? 11.072 24.997 -31.128 1.00 51.44 187 THR A CA 1
ATOM 1368 C C . THR A 1 187 ? 11.830 25.559 -32.332 1.00 51.44 187 THR A C 1
ATOM 1370 O O . THR A 1 187 ? 11.921 26.779 -32.468 1.00 51.44 187 THR A O 1
ATOM 1373 N N . GLN A 1 188 ? 12.276 24.714 -33.269 1.00 47.75 188 GLN A N 1
ATOM 1374 C CA . GLN A 1 188 ? 12.767 25.171 -34.579 1.00 47.75 188 GLN A CA 1
ATOM 1375 C C . GLN A 1 188 ? 11.639 25.549 -35.561 1.00 47.75 188 GLN A C 1
ATOM 1377 O O . GLN A 1 188 ? 11.837 26.382 -36.448 1.00 47.75 188 GLN A O 1
ATOM 1382 N N . GLY A 1 189 ? 10.452 24.966 -35.384 1.00 45.78 189 GLY A N 1
ATOM 1383 C CA . GLY A 1 189 ? 9.269 25.100 -36.234 1.00 45.78 189 GLY A CA 1
ATOM 1384 C C . GLY A 1 189 ? 8.391 26.325 -35.972 1.00 45.78 189 GLY A C 1
ATOM 1385 O O . GLY A 1 189 ? 7.382 26.476 -36.652 1.00 45.78 189 GLY A O 1
ATOM 1386 N N . ASN A 1 190 ? 8.766 27.239 -35.068 1.00 45.81 190 ASN A N 1
ATOM 1387 C CA . ASN A 1 190 ? 8.049 28.507 -34.836 1.00 45.81 190 ASN A CA 1
ATOM 1388 C C . ASN A 1 190 ? 8.257 29.549 -35.968 1.00 45.81 190 ASN A C 1
ATOM 1390 O O . ASN A 1 190 ? 8.097 30.754 -35.771 1.00 45.81 190 ASN A O 1
ATOM 1394 N N . ARG A 1 191 ? 8.629 29.081 -37.169 1.00 50.41 191 ARG A N 1
ATOM 1395 C CA . ARG A 1 191 ? 8.518 29.830 -38.424 1.00 50.41 191 ARG A CA 1
ATOM 1396 C C . ARG A 1 191 ? 7.125 29.577 -39.020 1.00 50.41 191 ARG A C 1
ATOM 1398 O O . ARG A 1 191 ? 6.675 28.429 -39.031 1.00 50.41 191 ARG A O 1
ATOM 1405 N N . PRO A 1 192 ? 6.425 30.618 -39.503 1.00 47.91 192 PRO A N 1
ATOM 1406 C CA . PRO A 1 192 ? 4.999 30.564 -39.843 1.00 47.91 192 PRO A CA 1
ATOM 1407 C C . PRO A 1 192 ? 4.614 29.563 -40.954 1.00 47.91 192 PRO A C 1
ATOM 1409 O O . PRO A 1 192 ? 3.429 29.277 -41.123 1.00 47.91 192 PRO A O 1
ATOM 1412 N N . GLU A 1 193 ? 5.573 28.986 -41.679 1.00 51.41 193 GLU A N 1
ATOM 1413 C CA . GLU A 1 193 ? 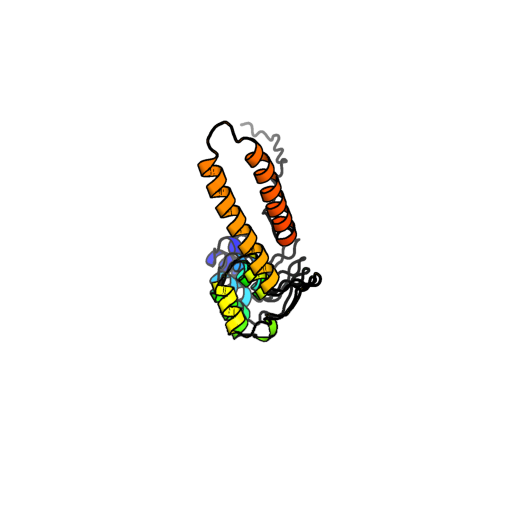5.357 27.976 -42.723 1.00 51.41 193 GLU A CA 1
ATOM 1414 C C . GLU A 1 193 ? 5.039 26.537 -42.238 1.00 51.41 193 GLU A C 1
ATOM 1416 O O . GLU A 1 193 ? 4.529 25.736 -43.025 1.00 51.41 193 GLU A O 1
ATOM 1421 N N . HIS A 1 194 ? 5.253 26.174 -40.965 1.00 51.97 194 HIS A N 1
ATOM 1422 C CA . HIS A 1 194 ? 5.136 24.777 -40.499 1.00 51.97 194 HIS A CA 1
ATOM 1423 C C . HIS A 1 194 ? 3.899 24.513 -39.621 1.00 51.97 194 HIS A C 1
ATOM 1425 O O . HIS A 1 194 ? 4.017 24.129 -38.463 1.00 51.97 194 HIS A O 1
ATOM 1431 N N . ARG A 1 195 ? 2.685 24.679 -40.170 1.00 48.91 195 ARG A N 1
ATOM 1432 C CA . ARG A 1 195 ? 1.402 24.406 -39.468 1.00 48.91 195 ARG A CA 1
ATOM 1433 C C . ARG A 1 195 ? 0.991 22.922 -39.391 1.00 48.91 195 ARG A C 1
ATOM 1435 O O . ARG A 1 195 ? 0.198 22.559 -38.527 1.00 48.91 195 ARG A O 1
ATOM 1442 N N . ALA A 1 196 ? 1.523 22.054 -40.256 1.00 49.66 196 ALA A N 1
ATOM 1443 C CA . ALA A 1 196 ? 1.214 20.613 -40.278 1.00 49.66 196 ALA A CA 1
ATOM 1444 C C . ALA A 1 196 ? 1.641 19.799 -39.020 1.00 49.66 196 ALA A C 1
ATOM 1446 O O . ALA A 1 196 ? 0.882 18.917 -38.614 1.00 49.66 196 ALA A O 1
ATOM 1447 N N . PRO A 1 197 ? 2.781 20.083 -38.350 1.00 48.94 197 PRO A N 1
ATOM 1448 C CA . PRO A 1 197 ? 3.214 19.390 -37.131 1.00 48.94 197 PRO A CA 1
ATOM 1449 C C . PRO A 1 197 ? 2.236 19.525 -35.956 1.00 48.94 197 PRO A C 1
ATOM 1451 O O . PRO A 1 197 ? 2.171 18.634 -35.112 1.00 48.94 197 PRO A O 1
ATOM 1454 N N . PHE A 1 198 ? 1.442 20.602 -35.905 1.00 45.06 198 PHE A N 1
ATOM 1455 C CA . PHE A 1 198 ? 0.513 20.852 -34.799 1.00 45.06 198 PHE A CA 1
ATOM 1456 C C . PHE A 1 198 ? -0.634 19.824 -34.751 1.00 45.06 198 PHE A C 1
ATOM 1458 O O . PHE A 1 198 ? -1.051 19.411 -33.674 1.00 45.06 198 PHE A O 1
ATOM 1465 N N . VAL A 1 199 ? -1.106 19.338 -35.906 1.00 46.84 199 VAL A N 1
ATOM 1466 C CA . VAL A 1 199 ? -2.222 18.370 -35.990 1.00 46.84 199 VAL A CA 1
ATOM 1467 C C . VAL A 1 199 ? -1.774 16.941 -35.651 1.00 46.84 199 VAL A C 1
ATOM 1469 O O . VAL A 1 199 ? -2.538 16.166 -35.074 1.00 46.84 199 VAL A O 1
ATOM 1472 N N . LEU A 1 200 ? -0.521 16.586 -35.962 1.00 45.88 200 LEU A N 1
ATOM 1473 C CA . LEU A 1 200 ? 0.062 15.297 -35.568 1.00 45.88 200 LEU A CA 1
ATOM 1474 C C . LEU A 1 200 ? 0.355 15.256 -34.055 1.00 45.88 200 LEU A C 1
ATOM 1476 O O . LEU A 1 200 ? 0.139 14.228 -33.418 1.00 45.88 200 LEU A O 1
ATOM 1480 N N . ASN A 1 201 ? 0.778 16.393 -33.484 1.00 43.66 201 ASN A N 1
ATOM 1481 C CA . ASN A 1 201 ? 1.025 16.578 -32.051 1.00 43.66 201 ASN A CA 1
ATOM 1482 C C . ASN A 1 201 ? -0.246 16.325 -31.215 1.00 43.66 201 ASN A C 1
ATOM 1484 O O . ASN A 1 201 ? -0.218 15.522 -30.286 1.00 43.66 201 ASN A O 1
ATOM 1488 N N . VAL A 1 202 ? -1.389 16.901 -31.609 1.00 48.03 202 VAL A N 1
ATOM 1489 C CA . VAL A 1 202 ? -2.672 16.676 -30.914 1.00 48.03 202 VAL A CA 1
ATOM 1490 C C . VAL A 1 202 ? -3.098 15.202 -30.958 1.00 48.03 202 VAL A C 1
ATOM 1492 O O . VAL A 1 202 ? -3.555 14.684 -29.946 1.00 48.03 202 VAL A O 1
ATOM 1495 N N . ASN A 1 203 ? -2.893 14.498 -32.078 1.00 43.00 203 ASN A N 1
ATOM 1496 C CA . ASN A 1 203 ? -3.282 13.087 -32.213 1.00 43.00 203 ASN A CA 1
ATOM 1497 C C . ASN A 1 203 ? -2.424 12.128 -31.373 1.00 43.00 203 ASN A C 1
ATOM 1499 O O . ASN A 1 203 ? -2.960 11.174 -30.815 1.00 43.00 203 ASN A O 1
ATOM 1503 N N . LEU A 1 204 ? -1.109 12.355 -31.274 1.00 46.06 204 LEU A N 1
ATOM 1504 C CA . LEU A 1 204 ? -0.210 11.530 -30.455 1.00 46.06 204 LEU A CA 1
ATOM 1505 C C . LEU A 1 204 ? -0.397 11.799 -28.960 1.00 46.06 204 LEU A C 1
ATOM 1507 O O . LEU A 1 204 ? -0.475 10.841 -28.200 1.00 46.06 204 LEU A O 1
ATOM 1511 N N . ASN A 1 205 ? -0.570 13.062 -28.552 1.00 43.91 205 ASN A N 1
ATOM 1512 C CA . ASN A 1 205 ? -0.936 13.387 -27.171 1.00 43.91 205 ASN A CA 1
ATOM 1513 C C . ASN A 1 205 ? -2.325 12.852 -26.810 1.00 43.91 205 ASN A C 1
ATOM 1515 O O . ASN A 1 205 ? -2.492 12.325 -25.722 1.00 43.91 205 ASN A O 1
ATOM 1519 N N . GLN A 1 206 ? -3.313 12.905 -27.711 1.00 49.94 206 GLN A N 1
ATOM 1520 C CA . GLN A 1 206 ? -4.608 12.262 -27.469 1.00 49.94 206 GLN A CA 1
ATOM 1521 C C . GLN A 1 206 ? -4.482 10.741 -27.377 1.00 49.94 206 GLN A C 1
ATOM 1523 O O . GLN A 1 206 ? -5.100 10.153 -26.503 1.00 49.94 206 GLN A O 1
ATOM 1528 N N . ARG A 1 207 ? -3.672 10.088 -28.219 1.00 45.38 207 ARG A N 1
ATOM 1529 C CA . ARG A 1 207 ? -3.418 8.640 -28.106 1.00 45.38 207 ARG A CA 1
ATOM 1530 C C . ARG A 1 207 ? -2.712 8.277 -26.804 1.00 45.38 207 ARG A C 1
ATOM 1532 O O . ARG A 1 207 ? -3.091 7.294 -26.185 1.00 45.38 207 ARG A O 1
ATOM 1539 N N . PHE A 1 208 ? -1.739 9.083 -26.388 1.00 50.75 208 PHE A N 1
ATOM 1540 C CA . PHE A 1 208 ? -1.031 8.936 -25.122 1.00 50.75 208 PHE A CA 1
ATOM 1541 C C . PHE A 1 208 ? -1.957 9.159 -23.926 1.00 50.75 208 PHE A C 1
ATOM 1543 O O . PHE A 1 208 ? -1.948 8.350 -23.010 1.00 50.75 208 PHE A O 1
ATOM 1550 N N . GLU A 1 209 ? -2.803 10.190 -23.948 1.00 43.94 209 GLU A N 1
ATOM 1551 C CA . GLU A 1 209 ? -3.799 10.432 -22.902 1.00 43.94 209 GLU A CA 1
ATOM 1552 C C . GLU A 1 209 ? -4.888 9.355 -22.892 1.00 43.94 209 GLU A C 1
ATOM 1554 O O . GLU A 1 209 ? -5.356 9.000 -21.817 1.00 43.94 209 GLU A O 1
ATOM 1559 N N . VAL A 1 210 ? -5.240 8.772 -24.045 1.00 47.41 210 VAL A N 1
ATOM 1560 C CA . VAL A 1 210 ? -6.163 7.627 -24.171 1.00 47.41 210 VAL A CA 1
ATOM 1561 C C . VAL A 1 210 ? -5.537 6.327 -23.660 1.00 47.41 210 VAL A C 1
ATOM 1563 O O . VAL A 1 210 ? -6.217 5.549 -22.998 1.00 47.41 210 VAL A O 1
ATOM 1566 N N . GLU A 1 211 ? -4.255 6.069 -23.929 1.00 45.28 211 GLU A N 1
ATOM 1567 C CA . GLU A 1 211 ? -3.545 4.911 -23.374 1.00 45.28 211 GLU A CA 1
ATOM 1568 C C . GLU A 1 211 ? -3.303 5.084 -21.880 1.00 45.28 211 GLU A C 1
ATOM 1570 O O . GLU A 1 211 ? -3.645 4.185 -21.116 1.00 45.28 211 GLU A O 1
ATOM 1575 N N . LYS A 1 212 ? -2.855 6.267 -21.435 1.00 43.78 212 LYS A N 1
ATOM 1576 C CA . LYS A 1 212 ? -2.859 6.646 -20.021 1.00 43.78 212 LYS A CA 1
ATOM 1577 C C . LYS A 1 212 ? -4.231 6.383 -19.420 1.00 43.78 212 LYS A C 1
ATOM 1579 O O . LYS A 1 212 ? -4.319 5.598 -18.492 1.00 43.78 212 LYS A O 1
ATOM 1584 N N . THR A 1 213 ? -5.315 6.957 -19.931 1.00 42.22 213 THR A N 1
ATOM 1585 C CA . THR A 1 213 ? -6.642 6.690 -19.357 1.00 42.22 213 THR A CA 1
ATOM 1586 C C . THR A 1 213 ? -7.011 5.212 -19.429 1.00 42.22 213 THR A C 1
ATOM 1588 O O . THR A 1 213 ? -7.554 4.716 -18.463 1.00 42.22 213 THR A O 1
ATOM 1591 N N . LYS A 1 214 ? -6.631 4.424 -20.435 1.00 43.25 214 LYS A N 1
ATOM 1592 C CA . LYS A 1 214 ? -6.823 2.960 -20.382 1.00 43.25 214 LYS A CA 1
ATOM 1593 C C . LYS A 1 214 ? -6.111 2.289 -19.195 1.00 43.25 214 LYS A C 1
ATOM 1595 O O . LYS A 1 214 ? -6.701 1.417 -18.564 1.00 43.25 214 LYS A O 1
ATOM 1600 N N . TYR A 1 215 ? -4.889 2.715 -18.871 1.00 41.97 215 TYR A N 1
ATOM 1601 C CA . TYR A 1 215 ? -4.098 2.204 -17.740 1.00 41.97 215 TYR A CA 1
ATOM 1602 C C . TYR A 1 215 ? -4.430 2.875 -16.384 1.00 41.97 215 TYR A C 1
ATOM 1604 O O . TYR A 1 215 ? -4.164 2.297 -15.332 1.00 41.97 215 TYR A O 1
ATOM 1612 N N . PHE A 1 216 ? -5.021 4.076 -16.388 1.00 42.16 216 PHE A N 1
ATOM 1613 C CA . PHE A 1 216 ? -5.280 4.932 -15.219 1.00 42.16 216 PHE A CA 1
ATOM 1614 C C . PHE A 1 216 ? -6.787 5.131 -14.903 1.00 42.16 216 PHE A C 1
ATOM 1616 O O . PHE A 1 216 ? -7.103 5.622 -13.822 1.00 42.16 216 PHE A O 1
ATOM 1623 N N . ALA A 1 217 ? -7.731 4.737 -15.774 1.00 39.09 217 ALA A N 1
ATOM 1624 C CA . ALA A 1 217 ? -9.175 5.030 -15.637 1.00 39.09 217 ALA A CA 1
ATOM 1625 C C . ALA A 1 217 ? -9.910 4.227 -14.559 1.00 39.09 217 ALA A C 1
ATOM 1627 O O . ALA A 1 217 ? -11.050 4.561 -14.255 1.00 39.09 217 ALA A O 1
ATOM 1628 N N . HIS A 1 218 ? -9.290 3.221 -13.945 1.00 39.06 218 HIS A N 1
ATOM 1629 C CA . HIS A 1 218 ? -9.945 2.444 -12.885 1.00 39.06 218 HIS A CA 1
ATOM 1630 C C . HIS A 1 218 ? -9.642 2.961 -11.466 1.00 39.06 218 HIS A C 1
ATOM 1632 O O . HIS A 1 218 ? -10.013 2.317 -10.496 1.00 39.06 218 HIS A O 1
ATOM 1638 N N . GLY A 1 219 ? -8.991 4.125 -11.318 1.00 38.38 219 GLY A N 1
ATOM 1639 C CA . GLY A 1 219 ? -8.583 4.635 -9.998 1.00 38.38 219 GLY A CA 1
ATOM 1640 C C . GLY A 1 219 ? -8.854 6.111 -9.712 1.00 38.38 219 GLY A C 1
ATOM 1641 O O . GLY A 1 219 ? -8.531 6.568 -8.623 1.00 38.38 219 GLY A O 1
ATOM 1642 N N . ASN A 1 220 ? -9.448 6.877 -10.632 1.00 29.97 220 ASN A N 1
ATOM 1643 C CA . ASN A 1 220 ? -9.877 8.234 -10.294 1.00 29.97 220 ASN A CA 1
ATOM 1644 C C . ASN A 1 220 ? -11.199 8.169 -9.520 1.00 29.97 220 ASN A C 1
ATOM 1646 O O . ASN A 1 220 ? -12.268 8.385 -10.088 1.00 29.97 220 ASN A O 1
ATOM 1650 N N . ILE A 1 221 ? -11.126 7.956 -8.205 1.00 30.59 221 ILE A N 1
ATOM 1651 C CA . ILE A 1 221 ? -12.110 8.578 -7.318 1.00 30.59 221 ILE A CA 1
ATOM 1652 C C . ILE A 1 221 ? -11.732 10.058 -7.280 1.00 30.59 221 ILE A C 1
ATOM 1654 O O . ILE A 1 221 ? -11.073 10.560 -6.377 1.00 30.59 221 ILE A O 1
ATOM 1658 N N . THR A 1 222 ? -12.115 10.778 -8.331 1.00 25.89 222 THR A N 1
ATOM 1659 C CA . THR A 1 222 ? -12.370 12.201 -8.179 1.00 25.89 222 THR A CA 1
ATOM 1660 C C . THR A 1 222 ? -13.485 12.312 -7.156 1.00 25.89 222 THR A C 1
ATOM 1662 O O . THR A 1 222 ? -14.555 11.733 -7.363 1.00 25.89 222 THR A O 1
ATOM 1665 N N . ILE A 1 223 ? -13.236 13.051 -6.076 1.00 32.88 223 ILE A N 1
ATOM 1666 C CA . ILE A 1 223 ? -14.278 13.650 -5.245 1.00 32.88 223 ILE A CA 1
ATOM 1667 C C . ILE A 1 223 ? -15.204 14.386 -6.223 1.00 32.88 223 ILE A C 1
ATOM 1669 O O . ILE A 1 223 ? -14.895 15.488 -6.668 1.00 32.88 223 ILE A O 1
ATOM 1673 N N . THR A 1 224 ? -16.273 13.733 -6.664 1.00 32.09 224 THR A N 1
ATOM 1674 C CA . THR A 1 224 ? -17.309 14.350 -7.486 1.00 32.09 224 THR A CA 1
ATOM 1675 C C . THR A 1 224 ? -18.448 14.660 -6.544 1.00 32.09 224 THR A C 1
ATOM 1677 O O . THR A 1 224 ? -18.943 13.777 -5.850 1.00 32.09 224 THR A O 1
ATOM 1680 N N . ASP A 1 225 ? -18.760 15.951 -6.480 1.00 34.81 225 ASP A N 1
ATOM 1681 C CA . ASP A 1 225 ? -19.944 16.533 -5.864 1.00 34.81 225 ASP A CA 1
ATOM 1682 C C . ASP A 1 225 ? -20.290 16.021 -4.464 1.00 34.81 225 ASP A C 1
ATOM 1684 O O . ASP A 1 225 ? -21.138 15.149 -4.256 1.00 34.81 225 ASP A O 1
ATOM 1688 N N . ARG A 1 226 ? -19.729 16.703 -3.457 1.00 38.16 226 ARG A N 1
ATOM 1689 C CA . ARG A 1 226 ? -20.519 16.969 -2.252 1.00 38.16 226 ARG A CA 1
ATOM 1690 C C . ARG A 1 226 ? -21.726 17.779 -2.721 1.00 38.16 226 ARG A C 1
ATOM 1692 O O . ARG A 1 226 ? -21.560 18.932 -3.095 1.00 38.16 226 ARG A O 1
ATOM 1699 N N . GLY A 1 227 ? -22.887 17.129 -2.762 1.00 34.00 227 GLY A N 1
ATOM 1700 C CA . GLY A 1 227 ? -24.144 17.737 -3.165 1.00 34.00 227 GLY A CA 1
ATOM 1701 C C . GLY A 1 227 ? -24.387 19.045 -2.422 1.00 34.00 227 GLY A C 1
ATOM 1702 O O . GLY A 1 227 ? -24.609 19.047 -1.212 1.00 34.00 227 GLY A O 1
ATOM 1703 N N . ASP A 1 228 ? -24.361 20.139 -3.177 1.00 35.56 228 ASP A N 1
ATOM 1704 C CA . ASP A 1 228 ? -25.297 21.226 -2.950 1.00 35.56 228 ASP A CA 1
ATOM 1705 C C . ASP A 1 228 ? -26.693 20.618 -3.125 1.00 35.56 228 ASP A C 1
ATOM 1707 O O . ASP A 1 228 ? -27.121 20.333 -4.242 1.00 35.56 228 ASP A O 1
ATOM 1711 N N . ASP A 1 229 ? -27.366 20.342 -2.010 1.00 36.19 229 ASP A N 1
ATOM 1712 C CA . ASP A 1 229 ? -28.809 20.111 -1.984 1.00 36.19 229 ASP A CA 1
ATOM 1713 C C . ASP A 1 229 ? -29.475 21.480 -2.216 1.00 36.19 229 ASP A C 1
ATOM 1715 O O . ASP A 1 229 ? -29.354 22.365 -1.359 1.00 36.19 229 ASP A O 1
ATOM 1719 N N . PRO A 1 230 ? -30.159 21.720 -3.348 1.00 42.41 230 PRO A N 1
ATOM 1720 C CA . PRO A 1 230 ? -30.841 22.974 -3.593 1.00 42.41 230 PRO A CA 1
ATOM 1721 C C . PRO A 1 230 ? -32.282 22.836 -3.108 1.00 42.41 230 PRO A C 1
ATOM 1723 O O . PRO A 1 230 ? -33.181 22.852 -3.928 1.00 42.41 230 PRO A O 1
ATOM 1726 N N . ASP A 1 231 ? -32.508 22.656 -1.806 1.00 42.75 231 ASP A N 1
ATOM 1727 C CA . ASP A 1 231 ? -33.858 22.689 -1.222 1.00 42.75 231 ASP A CA 1
ATOM 1728 C C . ASP A 1 231 ? -33.795 22.967 0.293 1.00 42.75 231 ASP A C 1
ATOM 1730 O O . ASP A 1 231 ? -34.089 22.128 1.144 1.00 42.75 231 ASP A O 1
ATOM 1734 N N . THR A 1 232 ? -33.444 24.202 0.655 1.00 42.62 232 THR A N 1
ATOM 1735 C CA . THR A 1 232 ? -33.984 24.815 1.878 1.00 42.62 232 THR A CA 1
ATOM 1736 C C . THR A 1 232 ? -34.891 25.962 1.477 1.00 42.62 232 THR A C 1
ATOM 1738 O O . THR A 1 232 ? -34.525 27.135 1.549 1.00 42.62 232 THR A O 1
ATOM 1741 N N . ASP A 1 233 ? -36.087 25.589 1.038 1.00 40.53 233 ASP A N 1
ATOM 1742 C CA . ASP A 1 233 ? -37.248 26.464 1.009 1.00 40.53 233 ASP A CA 1
ATOM 1743 C C . ASP A 1 233 ? -37.654 26.743 2.470 1.00 40.53 233 ASP A C 1
ATOM 1745 O O . ASP A 1 233 ? -38.336 25.951 3.121 1.00 40.53 233 ASP A O 1
ATOM 1749 N N . GLN A 1 234 ? -37.147 27.838 3.044 1.00 38.12 234 GLN A N 1
ATOM 1750 C CA . GLN A 1 234 ? -37.725 28.441 4.247 1.00 38.12 234 GLN A CA 1
ATOM 1751 C C . GLN A 1 234 ? -38.519 29.677 3.836 1.00 38.12 234 GLN A C 1
ATOM 1753 O O . GLN A 1 234 ? -38.101 30.820 4.017 1.00 38.12 234 GLN A O 1
ATOM 1758 N N . SER A 1 235 ? -39.707 29.428 3.292 1.00 39.81 235 SER A N 1
ATOM 1759 C CA . SER A 1 235 ? -40.794 30.392 3.309 1.00 39.81 235 SER A CA 1
ATOM 1760 C C . SER A 1 235 ? -41.360 30.503 4.731 1.00 39.81 235 SER A C 1
ATOM 1762 O O . SER A 1 235 ? -41.963 29.558 5.234 1.00 39.81 235 SER A O 1
ATOM 1764 N N . GLY A 1 236 ? -41.172 31.672 5.343 1.00 40.38 236 GLY A N 1
ATOM 1765 C CA . GLY A 1 236 ? -42.142 32.340 6.215 1.00 40.38 236 GLY A CA 1
ATOM 1766 C C . GLY A 1 236 ? -42.576 31.643 7.507 1.00 40.38 236 GLY A C 1
ATOM 1767 O O . GLY A 1 236 ? -43.474 30.808 7.507 1.00 40.38 236 GLY A O 1
ATOM 1768 N N . HIS A 1 237 ? -42.112 32.171 8.640 1.00 40.97 237 HIS A N 1
ATOM 1769 C CA . HIS A 1 237 ? -43.081 32.543 9.665 1.00 40.97 237 HIS A CA 1
ATOM 1770 C C . HIS A 1 237 ? -42.671 33.850 10.342 1.00 40.97 237 HIS A C 1
ATOM 1772 O O . HIS A 1 237 ? -41.679 33.918 11.067 1.00 40.97 237 HIS A O 1
ATOM 1778 N N . ASP A 1 238 ? -43.452 34.881 10.036 1.00 45.47 238 ASP A N 1
ATOM 1779 C CA . ASP A 1 238 ? -43.429 36.199 10.646 1.00 45.47 238 ASP A CA 1
ATOM 1780 C C . ASP A 1 238 ? -43.628 36.105 12.164 1.00 45.47 238 ASP A C 1
ATOM 1782 O O . ASP A 1 238 ? -44.561 35.459 12.647 1.00 45.47 238 ASP A O 1
ATOM 1786 N N . THR A 1 239 ? -42.782 36.802 12.917 1.00 44.28 239 THR A N 1
ATOM 1787 C CA . THR A 1 239 ? -43.111 37.242 14.274 1.00 44.28 239 THR A CA 1
ATOM 1788 C C . THR A 1 239 ? -43.251 38.754 14.239 1.00 44.28 239 THR A C 1
ATOM 1790 O O . THR A 1 239 ? -42.272 39.476 14.437 1.00 44.28 239 THR A O 1
ATOM 1793 N N . ASP A 1 240 ? -44.468 39.217 13.963 1.00 50.44 240 ASP A N 1
ATOM 1794 C CA . ASP A 1 240 ? -44.874 40.580 14.275 1.00 50.44 240 ASP A CA 1
ATOM 1795 C C . ASP A 1 240 ? -45.187 40.690 15.773 1.00 50.44 240 ASP A C 1
ATOM 1797 O O . ASP A 1 240 ? -46.005 39.960 16.332 1.00 50.44 240 ASP A O 1
ATOM 1801 N N . SER A 1 241 ? -44.436 41.593 16.394 1.00 54.22 241 SER A N 1
ATOM 1802 C CA . SER A 1 241 ? -44.793 42.547 17.447 1.00 54.22 241 SER A CA 1
ATOM 1803 C C . SER A 1 241 ? -46.287 42.655 17.802 1.00 54.22 241 SER A C 1
ATOM 1805 O O . SER A 1 241 ? -47.091 43.044 16.958 1.00 54.22 241 SER A O 1
ATOM 1807 N N . ASP A 1 242 ? -46.634 42.359 19.058 1.00 49.09 242 ASP A N 1
ATOM 1808 C CA . ASP A 1 242 ? -47.155 43.304 20.077 1.00 49.09 242 ASP A CA 1
ATOM 1809 C C . ASP A 1 242 ? -47.587 42.560 21.359 1.00 49.09 242 ASP A C 1
ATOM 1811 O O . ASP A 1 242 ? -48.352 41.570 21.271 1.00 49.09 242 ASP A O 1
#

Organism: NCBI:txid1093978

Nearest PDB structures (foldseek):
  5y4f-assembly2_B  TM=9.637E-01  e=3.287E-11  Homo sapiens
  6zob-assembly1_D  TM=9.690E-01  e=1.619E-10  synthetic construct
  5oyj-assembly1_B  TM=9.712E-01  e=2.034E-10  synthetic construct
  6zo6-assembly1_D  TM=9.698E-01  e=1.098E-09  synthetic construct
  5eil-assembly1_A  TM=9.766E-01  e=2.609E-09  synthetic construct

Secondary structure (DSSP, 8-state):
-HHHHTT-HHHHHHHHHTT--TT---TT---HHHHHHHTT-HHHHHHHHHTT--TT---TT---HHHHHHHTT-HHHHHHHHHTT--TT-B-TT--BHHHHHHHTT-HHHHHHHHHH-GGGGG---TTS--HHHHHHHTT-HHHHHHHHHTT--SS-B-TTS-BHHHHHHHHHHHHHHHHHHHHHHHH--STT--HHHHHHHHHHHHHHHHHHHHHTTS-----------------------

pLDDT: mean 76.78, std 21.27, range [25.89, 98.62]

Solvent-accessible surface area (backbone atoms only — not comparable to full-atom values): 13211 Å² total; per-residue (Å²): 89,71,41,31,56,71,59,36,47,70,58,43,52,53,40,47,77,72,68,47,78,69,60,58,52,52,99,62,37,54,28,22,50,36,37,6,18,46,65,47,27,41,70,43,33,53,53,39,45,77,72,67,38,65,56,67,51,48,26,81,60,34,52,28,25,51,33,38,5,18,45,65,44,22,42,70,29,34,51,52,41,47,76,71,66,31,67,75,82,50,45,27,79,69,30,51,32,30,52,31,37,5,22,44,64,45,23,44,68,30,37,52,53,51,42,73,78,45,62,79,60,51,70,44,50,26,81,62,34,49,32,28,56,35,35,7,35,75,58,65,22,58,73,30,41,53,51,41,53,76,71,65,43,71,65,78,57,44,22,78,82,72,47,25,34,60,58,50,36,49,56,50,52,54,50,50,55,48,49,54,53,48,49,56,49,51,70,70,36,79,49,93,86,55,66,70,63,59,62,56,50,53,53,51,53,49,50,49,53,50,49,45,40,71,78,51,64,92,67,73,79,64,91,71,72,85,74,82,74,93,74,82,85,78,79,80,83,87,83,80,87,132

Mean predicted aligned error: 12.66 Å

Sequence (242 aa):
MLGSENGHVGVVELLVQRGADVIKADKDGWTPLMLGSENGLVGVVELLVQHGADVNKADKNGWTPLMLGSENGHVNVVEALIEHGASICGTTTDGFTALMLACRNGHVCVAKALLKHNKAIINYTTTTGYTALTFACVTGQLGVVETLISCGADLDRSSTEDLTALMIAISLAEIHALLDRMQEITTQGNRPEHRAPFVLNVNLNQRFEVEKTKYFAHGNITITDRGDDPDTDQSGHDTDSD

Foldseek 3Di:
DVCLLVLVLVVLVVCVVVVHPQQDADPQQDHSLLSNLLNLNLSSNVVVVVVPRDQCRAGPQQDGSLLNNLLNLNLSSNLSSVVSPHDQCGATNQRDGSLLSNLLNLNLSNNVSSCVSPVVQQCGATPQQDGSLLSNLLNVNVSSNVVSVVSPRDQCRATNVRDGSVNSNVVVVVVVVVVVVLVVVVVVVPPPPPPPSVVVVVVVVVVVVVVCCVVPVVDPPPVDDPDPPPDPPPPDDDDDDD

InterPro domains:
  IPR002110 Ankyrin repeat [PF12796] (2-88)
  IPR002110 Ankyrin repeat [PF12796] (92-157)
  IPR002110 Ankyrin repeat [PR01415] (62-77)
  IPR002110 Ankyrin repeat [PR01415] (144-158)
  IPR002110 Ankyrin repeat [PS50088] (1-27)
  IPR002110 Ankyrin repeat [PS50088] (28-60)
  IPR002110 Ankyrin repeat [PS50088] (61-93)
  IPR002110 Ankyrin repeat [PS50088] (128-160)
  IPR002110 Ankyrin repeat [SM00248] (28-57)
  IPR002110 Ankyrin repeat [SM00248] (61-90)
  IPR002110 Ankyrin repeat [SM00248] (94-124)
  IPR002110 Ankyrin repeat [SM00248] (128-157)
  IPR036770 Ankyrin repeat-containing domain superfamily [G3DSA:1.25.40.20] (1-62)
  IPR036770 Ankyrin repeat-containing domain superfamily [G3DSA:1.25.40.20] (63-132)
  IPR036770 Ankyrin repeat-containing domain superfamily [G3DSA:1.25.40.20] (133-181)
  IPR036770 Ankyrin repeat-containing domain superfamily [SSF48403] (3-171)
  IPR050889 Dendritic Spine Regulation and Scaffold [PTHR24166] (2-177)

Radius of gyration: 23.66 Å; Cα contacts (8 Å, |Δi|>4): 323; chains: 1; bounding box: 64×57×68 Å